Protein AF-A0A816E5W6-F1 (afdb_monomer)

pLDDT: mean 76.12, std 18.2, range [29.27, 97.56]

Foldseek 3Di:
DPPPPPPVVVCVVCPPDDDDDDPDDDDDAQEDDDWDFDDPD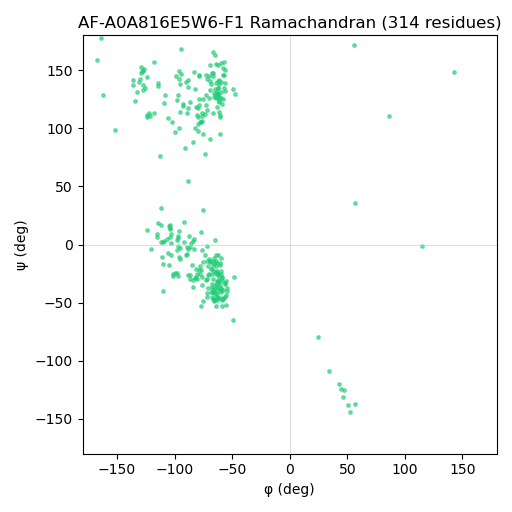PPDTDTDTDRPDDAAADPCALNDLCCVPPVDRNRHYHAEADPCAQNDPCCVPPVVSNRHRHAAADPCEQADQDDDPVSSSRHDHADADPCALADPDPDPVDSNHHHHAAADPCAPVDPCVVVVPPVCRNRHHRDQAADPCALQDPCLQVPVCCVRHPHLAARADNQPPDGDPLCLCQVPDDVVPDPDPSNVVSVVVLQRHAHEDQQAPLDPDPDSSCRHRYRRHDAAADPCAVNDPCLVPLVCLCRHHHNPATSDDRDAPDDPVPDPCNRPSPHD

Organism: NCBI:txid392030

Mean predicted aligned error: 16.31 Å

Structure (mmCIF, N/CA/C/O backbone):
data_AF-A0A816E5W6-F1
#
_entry.id   AF-A0A816E5W6-F1
#
loop_
_atom_site.group_PDB
_atom_site.id
_atom_site.type_symbol
_atom_site.label_atom_id
_atom_site.label_alt_id
_atom_site.label_comp_id
_atom_site.label_asym_id
_atom_site.label_entity_id
_atom_site.label_seq_id
_atom_site.pdbx_PDB_ins_code
_atom_site.Cartn_x
_atom_site.Cartn_y
_atom_site.Cartn_z
_atom_site.occupancy
_atom_site.B_iso_or_equiv
_atom_site.auth_seq_id
_atom_site.auth_comp_id
_atom_site.auth_asym_id
_atom_site.auth_atom_id
_atom_site.pdbx_PDB_model_num
ATOM 1 N N . MET A 1 1 ? 9.819 -8.495 60.194 1.00 34.12 1 MET A N 1
ATOM 2 C CA . MET A 1 1 ? 9.015 -7.400 59.608 1.00 34.12 1 MET A CA 1
ATOM 3 C C . MET A 1 1 ? 9.963 -6.266 59.275 1.00 34.12 1 MET A C 1
ATOM 5 O O . MET A 1 1 ? 10.752 -5.913 60.138 1.00 34.12 1 MET A O 1
ATOM 9 N N . ASN A 1 2 ? 9.959 -5.797 58.026 1.00 29.33 2 ASN A N 1
ATOM 10 C CA . ASN A 1 2 ? 10.886 -4.785 57.511 1.00 29.33 2 ASN A CA 1
ATOM 11 C C . ASN A 1 2 ? 10.738 -3.464 58.304 1.00 29.33 2 ASN A C 1
ATOM 13 O O . ASN A 1 2 ? 9.701 -2.816 58.170 1.00 29.33 2 ASN A O 1
ATOM 17 N N . PRO A 1 3 ? 11.727 -3.069 59.127 1.00 36.88 3 PRO A N 1
ATOM 18 C CA . PRO A 1 3 ? 11.590 -1.946 60.054 1.00 36.88 3 PRO A CA 1
ATOM 19 C C . PRO A 1 3 ? 11.687 -0.567 59.384 1.00 36.88 3 PRO A C 1
ATOM 21 O O . PRO A 1 3 ? 11.477 0.438 60.058 1.00 36.88 3 PRO A O 1
ATOM 24 N N . HIS A 1 4 ? 11.980 -0.496 58.079 1.00 34.91 4 HIS A N 1
ATOM 25 C CA . HIS A 1 4 ? 12.218 0.778 57.392 1.00 34.91 4 HIS A CA 1
ATOM 26 C C . HIS A 1 4 ? 11.139 1.185 56.387 1.00 34.91 4 HIS A C 1
ATOM 28 O O . HIS A 1 4 ? 11.132 2.338 55.960 1.00 34.91 4 HIS A O 1
ATOM 34 N N . GLY A 1 5 ? 10.199 0.297 56.041 1.00 36.62 5 GLY A N 1
ATOM 35 C CA . GLY A 1 5 ? 9.207 0.574 54.998 1.00 36.62 5 GLY A CA 1
ATOM 36 C C . GLY A 1 5 ? 9.855 0.951 53.654 1.00 36.62 5 GLY A C 1
ATOM 37 O O . GLY A 1 5 ? 11.060 1.160 53.536 1.00 36.62 5 GLY A O 1
ATOM 38 N N . ASN A 1 6 ? 9.070 1.055 52.590 1.00 39.59 6 ASN A N 1
ATOM 39 C CA . ASN A 1 6 ? 9.593 1.364 51.252 1.00 39.59 6 ASN A CA 1
ATOM 40 C C . ASN A 1 6 ? 9.979 2.854 51.075 1.00 39.59 6 ASN A C 1
ATOM 42 O O . ASN A 1 6 ? 9.882 3.389 49.979 1.00 39.59 6 ASN A O 1
ATOM 46 N N . TYR A 1 7 ? 10.386 3.552 52.142 1.00 39.41 7 TYR A N 1
ATOM 47 C CA . TYR A 1 7 ? 10.555 5.011 52.153 1.00 39.41 7 TYR A CA 1
ATOM 48 C C . TYR A 1 7 ? 11.918 5.469 51.604 1.00 39.41 7 TYR A C 1
ATOM 50 O O . TYR A 1 7 ? 11.992 6.476 50.905 1.00 39.41 7 TYR A O 1
ATOM 58 N N . GLN A 1 8 ? 12.993 4.721 51.877 1.00 35.78 8 GLN A N 1
ATOM 59 C CA . GLN A 1 8 ? 14.349 5.091 51.445 1.00 35.78 8 GLN A CA 1
ATOM 60 C C . GLN A 1 8 ? 14.544 5.029 49.915 1.00 35.78 8 GLN A C 1
ATOM 62 O O . GLN A 1 8 ? 15.036 6.005 49.354 1.00 35.78 8 GLN A O 1
ATOM 67 N N . PRO A 1 9 ? 14.085 3.975 49.203 1.00 45.88 9 PRO A N 1
ATOM 68 C CA . PRO A 1 9 ? 14.254 3.898 47.750 1.00 45.88 9 PRO A CA 1
ATOM 69 C C . PRO A 1 9 ? 13.534 5.030 47.001 1.00 45.88 9 PRO A C 1
ATOM 71 O O . PRO A 1 9 ? 14.007 5.483 45.968 1.00 45.88 9 PRO A O 1
ATOM 74 N N . PHE A 1 10 ? 12.407 5.518 47.533 1.00 40.84 10 PHE A N 1
ATOM 75 C CA . PHE A 1 10 ? 11.649 6.625 46.940 1.00 40.84 10 PHE A CA 1
ATOM 76 C C . PHE A 1 10 ? 12.296 7.992 47.179 1.00 40.84 10 PHE A C 1
ATOM 78 O O . PHE A 1 10 ? 12.235 8.860 46.310 1.00 40.84 10 PHE A O 1
ATOM 85 N N . HIS A 1 11 ? 12.926 8.187 48.338 1.00 41.31 11 HIS A N 1
ATOM 86 C CA . HIS A 1 11 ? 13.639 9.422 48.654 1.00 41.31 11 HIS A CA 1
ATOM 87 C C . HIS A 1 11 ? 14.865 9.610 47.751 1.00 41.31 11 HIS A C 1
ATOM 89 O O . HIS A 1 11 ? 15.093 10.708 47.250 1.00 41.31 11 HIS A O 1
ATOM 95 N N . ASP A 1 12 ? 15.613 8.538 47.485 1.00 47.47 12 ASP A N 1
ATOM 96 C CA . ASP A 1 12 ? 16.832 8.612 46.672 1.00 47.47 12 ASP A CA 1
ATOM 97 C C . ASP A 1 12 ? 16.532 8.854 45.181 1.00 47.47 12 ASP A C 1
ATOM 99 O O . ASP A 1 12 ? 17.303 9.529 44.503 1.00 47.47 12 ASP A O 1
ATOM 103 N N . VAL A 1 13 ? 15.378 8.388 44.682 1.00 48.81 13 VAL A N 1
ATOM 104 C CA . VAL A 1 13 ? 14.923 8.628 43.296 1.00 48.81 13 VAL A CA 1
ATOM 105 C C . VAL A 1 13 ? 14.469 10.076 43.073 1.00 48.81 13 VAL A C 1
ATOM 107 O O . VAL A 1 13 ? 14.621 10.604 41.974 1.00 48.81 13 VAL A O 1
ATOM 110 N N . LEU A 1 14 ? 13.931 10.736 44.102 1.00 42.84 14 LEU A N 1
ATOM 111 C CA . LEU A 1 14 ? 13.393 12.100 44.007 1.00 42.84 14 LEU A CA 1
ATOM 112 C C . LEU A 1 14 ? 14.382 13.182 44.468 1.00 42.84 14 LEU A C 1
ATOM 114 O O . LEU A 1 14 ? 14.070 14.372 44.391 1.00 42.84 14 LEU A O 1
ATOM 118 N N . ASN A 1 15 ? 15.575 12.793 44.925 1.00 41.06 15 ASN A N 1
ATOM 119 C CA . ASN A 1 15 ? 16.582 13.706 45.454 1.00 41.06 15 ASN A CA 1
ATOM 120 C C . ASN A 1 15 ? 17.173 14.589 44.337 1.00 41.06 15 ASN A C 1
ATOM 122 O O . ASN A 1 15 ? 18.140 14.220 43.672 1.00 41.06 15 ASN A O 1
ATOM 126 N N . GLY A 1 16 ? 16.559 15.756 44.122 1.00 42.50 16 GLY A N 1
ATOM 127 C CA . GLY A 1 16 ? 16.980 16.767 43.145 1.00 42.50 16 GLY A CA 1
ATOM 128 C C . GLY A 1 16 ? 16.001 17.030 41.995 1.00 42.50 16 GLY A C 1
ATOM 129 O O . GLY A 1 16 ? 16.278 17.905 41.177 1.00 42.50 16 GLY A O 1
ATOM 130 N N . TYR A 1 17 ? 14.860 16.333 41.925 1.00 35.91 17 TYR A N 1
ATOM 131 C CA . TYR A 1 17 ? 13.841 16.586 40.899 1.00 35.91 17 TYR A CA 1
ATOM 132 C C . TYR A 1 17 ? 12.777 17.578 41.392 1.00 35.91 17 TYR A C 1
ATOM 134 O O . TYR A 1 17 ? 12.076 17.328 42.370 1.00 35.91 17 TYR A O 1
ATOM 142 N N . ASP A 1 18 ? 12.639 18.702 40.685 1.00 39.62 18 ASP A N 1
ATOM 143 C CA . ASP A 1 18 ? 11.574 19.691 40.881 1.00 39.62 18 ASP A CA 1
ATOM 144 C C . ASP A 1 18 ? 10.297 19.183 40.181 1.00 39.62 18 ASP A C 1
ATOM 146 O O . ASP A 1 18 ? 10.204 19.182 38.950 1.00 39.62 18 ASP A O 1
ATOM 150 N N . ALA A 1 19 ? 9.328 18.673 40.947 1.00 37.91 19 ALA A N 1
ATOM 151 C CA . ALA A 1 19 ? 8.065 18.168 40.410 1.00 37.91 19 ALA A CA 1
ATOM 152 C C . ALA A 1 19 ? 7.155 19.344 40.020 1.00 37.91 19 ALA A C 1
ATOM 154 O O . ALA A 1 19 ? 6.435 19.900 40.848 1.00 37.91 19 ALA A O 1
ATOM 155 N N . ARG A 1 20 ? 7.192 19.737 38.743 1.00 33.53 20 ARG A N 1
ATOM 156 C CA . ARG A 1 20 ? 6.297 20.758 38.180 1.00 33.53 20 ARG A CA 1
ATOM 157 C C . ARG A 1 20 ? 5.069 20.109 37.531 1.00 33.53 20 ARG A C 1
ATOM 159 O O . ARG A 1 20 ? 5.197 19.020 36.971 1.00 33.53 20 ARG A O 1
ATOM 166 N N . PRO A 1 21 ? 3.892 20.761 37.568 1.00 33.81 21 PRO A N 1
ATOM 167 C CA . PRO A 1 21 ? 2.713 20.274 36.856 1.00 33.81 21 PRO A CA 1
ATOM 168 C C . PRO A 1 21 ? 3.005 20.136 35.349 1.00 33.81 21 PRO A C 1
ATOM 170 O O . PRO A 1 21 ? 3.775 20.936 34.806 1.00 33.81 21 PRO A O 1
ATOM 173 N N . PRO A 1 22 ? 2.417 19.137 34.661 1.00 33.31 22 PRO A N 1
ATOM 174 C CA . PRO A 1 22 ? 2.683 18.908 33.248 1.00 33.31 22 PRO A CA 1
ATOM 175 C C . PRO A 1 22 ? 2.264 20.122 32.414 1.00 33.31 22 PRO A C 1
ATOM 177 O O . PRO A 1 22 ? 1.113 20.552 32.425 1.00 33.31 22 PRO A O 1
ATOM 180 N N . TYR A 1 23 ? 3.221 20.660 31.662 1.00 31.19 23 TYR A N 1
ATOM 181 C CA . TYR A 1 23 ? 3.029 21.763 30.725 1.00 31.19 23 TYR A CA 1
ATOM 182 C C . TYR A 1 23 ? 2.620 21.220 29.350 1.00 31.19 23 TYR A C 1
ATOM 184 O O . TYR A 1 23 ? 3.303 21.482 28.374 1.00 31.19 23 TYR A O 1
ATOM 192 N N . MET A 1 24 ? 1.561 20.410 29.257 1.00 29.27 24 MET A N 1
ATOM 193 C CA . MET A 1 24 ? 0.899 20.103 27.980 1.00 29.27 24 MET A CA 1
ATOM 194 C C . MET A 1 24 ? -0.574 19.774 28.225 1.00 29.27 24 MET A C 1
ATOM 196 O O . MET A 1 24 ? -0.936 18.661 28.588 1.00 29.27 24 MET A O 1
ATOM 200 N N . GLN A 1 25 ? -1.422 20.778 28.015 1.00 36.09 25 GLN A N 1
ATOM 201 C CA . GLN A 1 25 ? -2.847 20.599 27.773 1.00 36.09 25 GLN A CA 1
ATOM 202 C C . GLN A 1 25 ? -3.000 20.117 26.332 1.00 36.09 25 GLN A C 1
ATOM 204 O O . GLN A 1 25 ? -2.796 20.914 25.426 1.00 36.09 25 GLN A O 1
ATOM 209 N N . ASN A 1 26 ? -3.309 18.841 26.113 1.00 32.84 26 ASN A N 1
ATOM 210 C CA . ASN A 1 26 ? -4.047 18.382 24.936 1.00 32.84 26 ASN A CA 1
ATOM 211 C C . ASN A 1 26 ? -4.601 16.977 25.213 1.00 32.84 26 ASN A C 1
ATOM 213 O O . ASN A 1 26 ? -3.851 16.075 25.573 1.00 32.84 26 ASN A O 1
ATOM 217 N N . ILE A 1 27 ? -5.908 16.833 24.970 1.00 35.62 27 ILE A N 1
ATOM 218 C CA . ILE A 1 27 ? -6.792 15.669 25.172 1.00 35.62 27 ILE A CA 1
ATOM 219 C C . ILE A 1 27 ? -7.373 15.578 26.598 1.00 35.62 27 ILE A C 1
ATOM 221 O O . ILE A 1 27 ? -6.677 15.372 27.588 1.00 35.62 27 ILE A O 1
ATOM 225 N N . GLY A 1 28 ? -8.686 15.815 26.680 1.00 37.06 28 GLY A N 1
ATOM 226 C CA . GLY A 1 28 ? -9.465 16.065 27.891 1.00 37.06 28 GLY A CA 1
ATOM 227 C C . GLY A 1 28 ? -9.710 14.841 28.766 1.00 37.06 28 GLY A C 1
ATOM 228 O O . GLY A 1 28 ? -10.819 14.330 28.812 1.00 37.06 28 GLY A O 1
ATOM 229 N N . MET A 1 29 ? -8.702 14.433 29.531 1.00 37.53 29 MET A N 1
ATOM 230 C CA . MET A 1 29 ? -8.882 13.493 30.635 1.00 37.53 29 MET A CA 1
ATOM 231 C C . MET A 1 29 ? -8.409 14.118 31.947 1.00 37.53 29 MET A C 1
ATOM 233 O O . MET A 1 29 ? -7.216 14.321 32.166 1.00 37.53 29 MET A O 1
ATOM 237 N N . SER A 1 30 ? -9.361 14.419 32.831 1.00 38.62 30 SER A N 1
ATOM 238 C CA . SER A 1 30 ? -9.097 14.874 34.199 1.00 38.62 30 SER A CA 1
ATOM 239 C C . SER A 1 30 ? -9.051 13.656 35.128 1.00 38.62 30 SER A C 1
ATOM 241 O O . SER A 1 30 ? -10.052 13.306 35.745 1.00 38.62 30 SER A O 1
ATOM 243 N N . LEU A 1 31 ? -7.907 12.969 35.204 1.00 40.00 31 LEU A N 1
ATOM 244 C CA . LEU A 1 31 ? -7.715 11.839 36.124 1.00 40.00 31 LEU A CA 1
ATOM 245 C C . LEU A 1 31 ? -6.998 12.287 37.409 1.00 40.00 31 LEU A C 1
ATOM 247 O O . LEU A 1 31 ? -5.928 12.894 37.358 1.00 40.00 31 LEU A O 1
ATOM 251 N N . GLY A 1 32 ? -7.571 11.947 38.566 1.00 41.47 32 GLY A N 1
ATOM 252 C CA . GLY A 1 32 ? -6.976 12.131 39.895 1.00 41.47 32 GLY A CA 1
ATOM 253 C C . GLY A 1 32 ? -7.752 11.359 40.980 1.00 41.47 32 GLY A C 1
ATOM 254 O O . GLY A 1 32 ? -8.925 11.064 40.764 1.00 41.47 32 GLY A O 1
ATOM 255 N N . PRO A 1 33 ? -7.148 11.055 42.155 1.00 47.16 33 PRO A N 1
ATOM 256 C CA . PRO A 1 33 ? -6.209 11.945 42.826 1.00 47.16 33 PRO A CA 1
ATOM 257 C C . PRO A 1 33 ? -4.868 11.327 43.253 1.00 47.16 33 PRO A C 1
ATOM 259 O O . PRO A 1 33 ? -4.768 10.191 43.708 1.00 47.16 33 PRO A O 1
ATOM 262 N N . TYR A 1 34 ? -3.839 12.163 43.209 1.00 54.59 34 TYR A N 1
ATOM 263 C CA . TYR A 1 34 ? -2.598 11.968 43.945 1.00 54.59 34 TYR A CA 1
ATOM 264 C C . TYR A 1 34 ? -2.876 12.022 45.459 1.00 54.59 34 TYR A C 1
ATOM 266 O O . TYR A 1 34 ? -3.834 12.651 45.916 1.00 54.59 34 TYR A O 1
ATOM 274 N N . PHE A 1 35 ? -2.023 11.388 46.260 1.00 49.34 35 PHE A N 1
ATOM 275 C CA . PHE A 1 35 ? -2.133 11.427 47.718 1.00 49.34 35 PHE A CA 1
ATOM 276 C C . PHE A 1 35 ? -1.181 12.472 48.292 1.00 49.34 35 PHE A C 1
ATOM 278 O O . PHE A 1 35 ? 0.030 12.381 48.085 1.00 49.34 35 PHE A O 1
ATOM 285 N N . LEU A 1 36 ? -1.705 13.426 49.068 1.00 43.75 36 LEU A N 1
ATOM 286 C CA . LEU A 1 36 ? -0.855 14.221 49.951 1.00 43.75 36 LEU A CA 1
ATOM 287 C C . LEU A 1 36 ? -0.604 13.406 51.213 1.00 43.75 36 LEU A C 1
ATOM 289 O O . LEU A 1 36 ? -1.532 13.051 51.946 1.00 43.75 36 LEU A O 1
ATOM 293 N N . VAL A 1 37 ? 0.666 13.106 51.451 1.00 49.12 37 VAL A N 1
ATOM 294 C CA . VAL A 1 37 ? 1.120 12.476 52.686 1.00 49.12 37 VAL A CA 1
ATOM 295 C C . VAL A 1 37 ? 1.603 13.585 53.610 1.00 49.12 37 VAL A C 1
ATOM 297 O O . VAL A 1 37 ? 2.714 14.090 53.472 1.00 49.12 37 VAL A O 1
ATOM 300 N N . GLU A 1 38 ? 0.758 13.975 54.557 1.00 43.81 38 GLU A N 1
ATOM 301 C CA . GLU A 1 38 ? 1.093 14.982 55.557 1.00 43.81 38 GLU A CA 1
ATOM 302 C C . GLU A 1 38 ? 1.652 14.284 56.805 1.00 43.81 38 GLU A C 1
ATOM 304 O O . GLU A 1 38 ? 0.993 13.433 57.418 1.00 43.81 38 GLU A O 1
ATOM 309 N N . ARG A 1 39 ? 2.899 14.589 57.184 1.00 45.25 39 ARG A N 1
ATOM 310 C CA . ARG A 1 39 ? 3.511 13.999 58.384 1.00 45.25 39 ARG A CA 1
ATOM 311 C C . ARG A 1 39 ? 2.968 14.678 59.641 1.00 45.25 39 ARG A C 1
ATOM 313 O O . ARG A 1 39 ? 3.371 15.781 59.981 1.00 45.25 39 ARG A O 1
ATOM 320 N N . LEU A 1 40 ? 2.095 13.939 60.327 1.00 50.72 40 LEU A N 1
ATOM 321 C CA . LEU A 1 40 ? 1.585 14.158 61.681 1.00 50.72 40 LEU A CA 1
ATOM 322 C C . LEU A 1 40 ? 2.704 14.430 62.689 1.00 50.72 40 LEU A C 1
ATOM 324 O O . LEU A 1 40 ? 2.773 15.482 63.304 1.00 50.72 40 LEU A O 1
ATOM 328 N N . ASN A 1 41 ? 3.530 13.393 62.862 1.00 61.91 41 ASN A N 1
ATOM 329 C CA . ASN A 1 41 ? 4.658 13.247 63.788 1.00 61.91 41 ASN A CA 1
ATOM 330 C C . ASN A 1 41 ? 5.519 12.053 63.313 1.00 61.91 41 ASN A C 1
ATOM 332 O O . ASN A 1 41 ? 5.126 11.354 62.379 1.00 61.91 41 ASN A O 1
ATOM 336 N N . GLN A 1 42 ? 6.640 11.756 63.989 1.00 53.78 42 GLN A N 1
ATOM 337 C CA . GLN A 1 42 ? 7.626 10.729 63.584 1.00 53.78 42 GLN A CA 1
ATOM 338 C C . GLN A 1 42 ? 7.037 9.351 63.205 1.00 53.78 42 GLN A C 1
ATOM 340 O O . GLN A 1 42 ? 7.600 8.693 62.338 1.00 53.78 42 GLN A O 1
ATOM 345 N N . ASN A 1 43 ? 5.878 8.963 63.757 1.00 50.38 43 ASN A N 1
ATOM 346 C CA . ASN A 1 43 ? 5.225 7.674 63.480 1.00 50.38 43 ASN A CA 1
ATOM 347 C C . ASN A 1 43 ? 3.772 7.780 62.972 1.00 50.38 43 ASN A C 1
ATOM 349 O O . ASN A 1 43 ? 3.049 6.785 62.980 1.00 50.38 43 ASN A O 1
ATOM 353 N N . ARG A 1 44 ? 3.291 8.966 62.575 1.00 41.97 44 ARG A N 1
ATOM 354 C CA . ARG A 1 44 ? 1.915 9.133 62.068 1.00 41.97 44 ARG A CA 1
ATOM 355 C C . ARG A 1 44 ? 1.921 9.992 60.813 1.00 41.97 44 ARG A C 1
ATOM 357 O O . ARG A 1 44 ? 2.368 11.134 60.856 1.00 41.97 44 ARG A O 1
ATOM 364 N N . ALA A 1 45 ? 1.383 9.456 59.725 1.00 46.53 45 ALA A N 1
ATOM 365 C CA . ALA A 1 45 ? 1.102 10.200 58.506 1.00 46.53 45 ALA A CA 1
ATOM 366 C C . ALA A 1 45 ? -0.411 10.244 58.286 1.00 46.53 45 ALA A C 1
ATOM 368 O O . ALA A 1 45 ? -1.098 9.238 58.471 1.00 46.53 45 ALA A O 1
ATOM 369 N N . LYS A 1 46 ? -0.925 11.413 57.907 1.00 50.59 46 LYS A N 1
ATOM 370 C CA . LYS A 1 46 ? -2.281 11.565 57.397 1.00 50.59 46 LYS A CA 1
ATOM 371 C C . LYS A 1 46 ? -2.194 11.520 55.880 1.00 50.59 46 LYS A C 1
ATOM 373 O O . LYS A 1 46 ? -1.593 12.393 55.262 1.00 50.59 46 LYS A O 1
ATOM 378 N N . ILE A 1 47 ? -2.777 10.483 55.299 1.00 48.12 47 ILE A N 1
ATOM 379 C CA . ILE A 1 47 ? -2.934 10.377 53.853 1.00 48.12 47 ILE A CA 1
ATOM 380 C C . ILE A 1 47 ? -4.263 11.045 53.522 1.00 48.12 47 ILE A C 1
ATOM 382 O O . ILE A 1 47 ? -5.313 10.570 53.954 1.00 48.12 47 ILE A O 1
ATOM 386 N N . SER A 1 48 ? -4.206 12.167 52.812 1.00 40.91 48 SER A N 1
ATOM 387 C CA . SER A 1 48 ? -5.402 12.858 52.331 1.00 40.91 48 SER A CA 1
ATOM 388 C C . SER A 1 48 ? -5.498 12.676 50.815 1.00 40.91 48 SER A C 1
ATOM 390 O O . SER A 1 48 ? -4.509 12.930 50.120 1.00 40.91 48 SER A O 1
ATOM 392 N N . PRO A 1 49 ? -6.646 12.223 50.280 1.00 46.00 49 PRO A N 1
ATOM 393 C CA . PRO A 1 49 ? -6.859 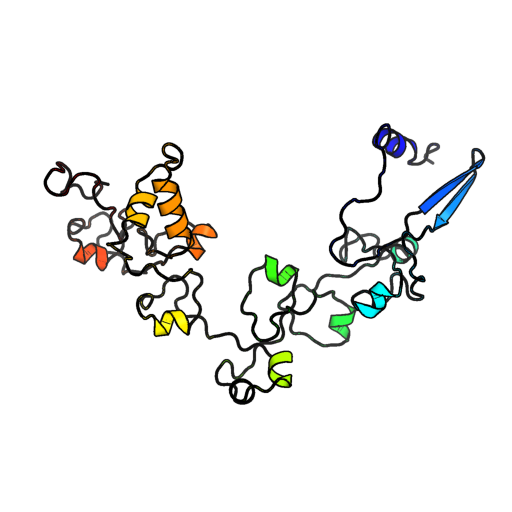12.204 48.838 1.00 46.00 49 PRO A CA 1
ATOM 394 C C . PRO A 1 49 ? -6.893 13.648 48.324 1.00 46.00 49 PRO A C 1
ATOM 396 O O . PRO A 1 49 ? -7.589 14.484 48.902 1.00 46.00 49 PRO A O 1
ATOM 399 N N . VAL A 1 50 ? -6.138 13.959 47.267 1.00 44.22 50 VAL A N 1
ATOM 400 C CA . VAL A 1 50 ? -6.103 15.310 46.683 1.00 44.22 50 VAL A CA 1
ATOM 401 C C . VAL A 1 50 ? -6.449 15.285 45.214 1.00 44.22 50 VAL A C 1
ATOM 403 O O . VAL A 1 50 ? -5.674 14.842 44.368 1.00 44.22 50 VAL A O 1
ATOM 406 N N . ILE A 1 51 ? -7.627 15.814 44.913 1.00 48.06 51 ILE A N 1
ATOM 407 C CA . ILE A 1 51 ? -8.126 15.975 43.554 1.00 48.06 51 ILE A CA 1
ATOM 408 C C . ILE A 1 51 ? -7.323 17.093 42.889 1.00 48.06 51 ILE A C 1
ATOM 410 O O . ILE A 1 51 ? -7.375 18.247 43.310 1.00 48.06 51 ILE A O 1
ATOM 414 N N . MET A 1 52 ? -6.565 16.756 41.846 1.00 46.06 52 MET A N 1
ATOM 415 C CA . MET A 1 52 ? -6.041 17.754 40.918 1.00 46.06 52 MET A CA 1
ATOM 416 C C . MET A 1 52 ? -7.139 18.039 39.888 1.00 46.06 52 MET A C 1
ATOM 418 O O . MET A 1 52 ? -7.225 17.364 38.870 1.00 46.06 52 MET A O 1
ATOM 422 N N . GLY A 1 53 ? -8.021 18.994 40.196 1.00 49.12 53 GLY A N 1
ATOM 423 C CA . GLY A 1 53 ? -9.095 19.446 39.302 1.00 49.12 53 GLY A CA 1
ATOM 424 C C . GLY A 1 53 ? -10.402 19.770 40.032 1.00 49.12 53 GLY A C 1
ATOM 425 O O . GLY A 1 53 ? -10.715 19.169 41.051 1.00 49.12 53 GLY A O 1
ATOM 426 N N . GLY A 1 54 ? -11.171 20.733 39.517 1.00 54.69 54 GLY A N 1
ATOM 427 C CA . GLY A 1 54 ? -12.409 21.238 40.136 1.00 54.69 54 GLY A CA 1
ATOM 428 C C . GLY A 1 54 ? -13.659 20.355 39.988 1.00 54.69 54 GLY A C 1
ATOM 429 O O . GLY A 1 54 ? -14.750 20.837 40.277 1.00 54.69 54 GLY A O 1
ATOM 430 N N . ALA A 1 55 ? -13.531 19.109 39.520 1.00 65.62 55 ALA A N 1
ATOM 431 C CA . ALA A 1 55 ? -14.657 18.206 39.263 1.00 65.62 55 ALA A CA 1
ATOM 432 C C . ALA A 1 55 ? -15.015 17.350 40.493 1.00 65.62 55 ALA A C 1
ATOM 434 O O . ALA A 1 55 ? -14.139 16.841 41.200 1.00 65.62 55 ALA A O 1
ATOM 435 N N . VAL A 1 56 ? -16.315 17.160 40.734 1.00 74.50 56 VAL A N 1
ATOM 436 C CA . VAL A 1 56 ? -16.843 16.381 41.869 1.00 74.50 56 VAL A CA 1
ATOM 437 C C . VAL A 1 56 ? -16.503 14.893 41.686 1.00 74.50 56 VAL A C 1
ATOM 439 O O . VAL A 1 56 ? -16.616 14.399 40.571 1.00 74.50 56 VAL A O 1
ATOM 442 N N . PRO A 1 57 ? -16.090 14.141 42.724 1.00 70.62 57 PRO A N 1
ATOM 443 C CA . PRO A 1 57 ? -15.856 12.701 42.592 1.00 70.62 57 PRO A CA 1
ATOM 444 C C . PRO A 1 57 ? -17.085 11.943 42.093 1.00 70.62 57 PRO A C 1
ATOM 446 O O . PRO A 1 57 ? -18.187 12.140 42.605 1.00 70.62 57 PRO A O 1
ATOM 449 N N . CYS A 1 58 ? -16.884 11.040 41.134 1.00 75.88 58 CYS A N 1
ATOM 450 C CA . CYS A 1 58 ? -17.914 10.100 40.715 1.00 75.88 58 CYS A CA 1
ATOM 451 C C . CYS A 1 58 ? -18.256 9.149 41.873 1.00 75.88 58 CYS A C 1
ATOM 453 O O . CYS A 1 58 ? -17.366 8.498 42.427 1.00 75.88 58 CYS A O 1
ATOM 455 N N . GLU A 1 59 ? -19.543 9.010 42.205 1.00 77.19 59 GLU A N 1
ATOM 456 C CA . GLU A 1 59 ? -20.007 8.130 43.291 1.00 77.19 59 GLU A CA 1
ATOM 457 C C . GLU A 1 59 ? -19.688 6.646 43.045 1.00 77.19 59 GLU A C 1
ATOM 459 O O . GLU A 1 59 ? -19.507 5.876 43.988 1.00 77.19 59 GLU A O 1
ATOM 464 N N . PHE A 1 60 ? -19.552 6.256 41.775 1.00 76.06 60 PHE A N 1
ATOM 465 C CA . PHE A 1 60 ? -19.218 4.893 41.364 1.00 76.06 60 PHE A CA 1
ATOM 466 C C . PHE A 1 60 ? -17.708 4.652 41.235 1.00 76.06 60 PHE A C 1
ATOM 468 O O . PHE A 1 60 ? -17.289 3.504 41.083 1.00 76.06 60 PHE A O 1
ATOM 475 N N . ALA A 1 61 ? -16.885 5.706 41.310 1.00 73.69 61 ALA A N 1
ATOM 476 C CA . ALA A 1 61 ? -15.424 5.656 41.308 1.00 73.69 61 ALA A CA 1
ATOM 477 C C . ALA A 1 61 ? -14.846 4.669 40.268 1.00 73.69 61 ALA A C 1
ATOM 479 O O . ALA A 1 61 ? -15.098 4.808 39.068 1.00 73.69 61 ALA A O 1
ATOM 480 N N . ALA A 1 62 ? -14.084 3.667 40.724 1.00 70.56 62 ALA A N 1
ATOM 481 C CA . ALA A 1 62 ? -13.426 2.671 39.881 1.00 70.56 62 ALA A CA 1
ATOM 482 C C . ALA A 1 62 ? -14.400 1.723 39.149 1.00 70.56 62 ALA A C 1
ATOM 484 O O . ALA A 1 62 ? -14.016 1.036 38.203 1.00 70.56 62 ALA A O 1
ATOM 485 N N . HIS A 1 63 ? -15.666 1.705 39.572 1.00 70.75 63 HIS A N 1
ATOM 486 C CA . HIS A 1 63 ? -16.746 0.915 38.987 1.00 70.75 63 HIS A CA 1
ATOM 487 C C . HIS A 1 63 ? -17.689 1.751 38.114 1.00 70.75 63 HIS A C 1
ATOM 489 O O . HIS A 1 63 ? -18.733 1.247 37.692 1.00 70.75 63 HIS A O 1
ATOM 495 N N . CYS A 1 64 ? -17.354 3.017 37.831 1.00 72.81 64 CYS A N 1
ATOM 496 C CA . CYS A 1 64 ? -18.184 3.835 36.959 1.00 72.81 64 CYS A CA 1
ATOM 497 C C . CYS A 1 64 ? -18.254 3.233 35.548 1.00 72.81 64 CYS A C 1
ATOM 499 O O . CYS A 1 64 ? -17.236 2.979 34.893 1.00 72.81 64 CYS A O 1
ATOM 501 N N . ARG A 1 65 ? -19.484 3.024 35.071 1.00 71.94 65 ARG A N 1
ATOM 502 C CA . ARG A 1 65 ? -19.764 2.533 33.716 1.00 71.94 65 ARG A CA 1
ATOM 503 C C . ARG A 1 65 ? -19.631 3.639 32.668 1.00 71.94 65 ARG A C 1
ATOM 505 O O . ARG A 1 65 ? -19.262 3.349 31.538 1.00 71.94 65 ARG A O 1
ATOM 512 N N . GLU A 1 66 ? -19.816 4.888 33.076 1.00 72.12 66 GLU A N 1
ATOM 513 C CA . GLU A 1 66 ? -19.830 6.082 32.222 1.00 72.12 66 GLU A CA 1
ATOM 514 C C . GLU A 1 66 ? -18.474 6.809 32.162 1.00 72.12 66 GLU A C 1
ATOM 516 O O . GLU A 1 66 ? -18.389 7.905 31.629 1.00 72.12 66 GLU A O 1
ATOM 521 N N . ILE A 1 67 ? -17.375 6.216 32.654 1.00 70.94 67 ILE A N 1
ATOM 522 C CA . ILE A 1 67 ? -16.048 6.879 32.653 1.00 70.94 67 ILE A CA 1
ATOM 523 C C . ILE A 1 67 ? -15.537 7.249 31.246 1.00 70.94 67 ILE A C 1
ATOM 525 O O . ILE A 1 67 ? -14.667 8.100 31.109 1.00 70.94 67 ILE A O 1
ATOM 529 N N . SER A 1 68 ? -16.039 6.570 30.213 1.00 62.12 68 SER A N 1
ATOM 530 C CA . SER A 1 68 ? -15.701 6.791 28.803 1.00 62.12 68 SER A CA 1
ATOM 531 C C . SER A 1 68 ? -16.693 7.717 28.096 1.00 62.12 68 SER A C 1
ATOM 533 O O . SER A 1 68 ? -16.525 7.997 26.915 1.00 62.12 68 SER A O 1
ATOM 535 N N . ASP A 1 69 ? -17.746 8.155 28.787 1.00 71.94 69 ASP A N 1
ATOM 536 C CA . ASP A 1 69 ? -18.638 9.187 28.282 1.00 71.94 69 ASP A CA 1
ATOM 537 C C . ASP A 1 69 ? -17.975 10.558 28.474 1.00 71.94 69 ASP A C 1
ATOM 539 O O . ASP A 1 69 ? -17.532 10.912 29.572 1.00 71.94 69 ASP A O 1
ATOM 543 N N . SER A 1 70 ? -17.848 11.321 27.388 1.00 65.75 70 SER A N 1
ATOM 544 C CA . SER A 1 70 ? -17.129 12.599 27.408 1.00 65.75 70 SER A CA 1
ATOM 545 C C . SER A 1 70 ? -17.828 13.651 28.270 1.00 65.75 70 SER A C 1
ATOM 547 O O . SER A 1 70 ? -17.151 14.528 28.804 1.00 65.75 70 SER A O 1
ATOM 549 N N . GLU A 1 71 ? -19.155 13.605 28.393 1.00 74.94 71 GLU A N 1
ATOM 550 C CA . GLU A 1 71 ? -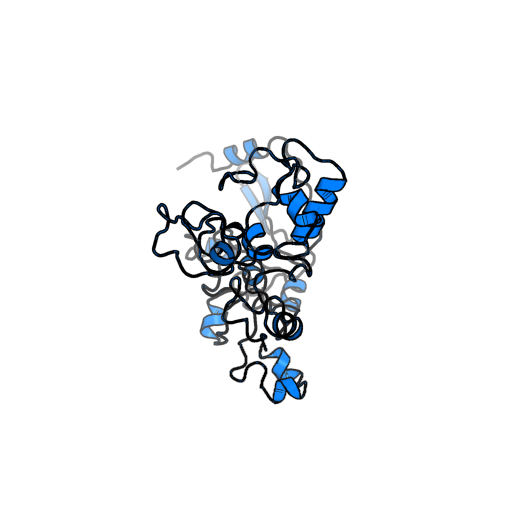19.905 14.556 29.211 1.00 74.94 71 GLU A CA 1
ATOM 551 C C . GLU A 1 71 ? -19.713 14.210 30.694 1.00 74.94 71 GLU A C 1
ATOM 553 O O . GLU A 1 71 ? -19.270 15.055 31.476 1.00 74.94 71 GLU A O 1
ATOM 558 N N . HIS A 1 72 ? -19.894 12.938 31.054 1.00 80.44 72 HIS A N 1
ATOM 559 C CA . HIS A 1 72 ? -19.690 12.418 32.404 1.00 80.44 72 HIS A CA 1
ATOM 560 C C . HIS A 1 72 ? -18.257 12.636 32.906 1.00 80.44 72 HIS A C 1
ATOM 562 O O . HIS A 1 72 ? -18.048 13.221 33.968 1.00 80.44 72 HIS A O 1
ATOM 568 N N . SER A 1 73 ? -17.256 12.205 32.137 1.00 71.00 73 SER A N 1
ATOM 569 C CA . SER A 1 73 ? -15.837 12.292 32.519 1.00 71.00 73 SER A CA 1
ATOM 570 C C . SER A 1 73 ? -15.310 13.729 32.613 1.00 71.00 73 SER A C 1
ATOM 572 O O . SER A 1 73 ? -14.281 13.973 33.246 1.00 71.00 73 SER A O 1
ATOM 574 N N . SER A 1 74 ? -16.022 14.694 32.019 1.00 73.44 74 SER A N 1
ATOM 575 C CA . SER A 1 74 ? -15.745 16.123 32.189 1.00 73.44 74 SER A CA 1
ATOM 576 C C . SER A 1 74 ? -16.384 16.711 33.454 1.00 73.44 74 SER A C 1
ATOM 578 O O . SER A 1 74 ? -15.832 17.641 34.046 1.00 73.44 74 SER A O 1
ATOM 580 N N . ALA A 1 75 ? -17.524 16.162 33.886 1.00 79.44 75 ALA A N 1
ATOM 581 C CA . ALA A 1 75 ? -18.274 16.617 35.054 1.00 79.44 75 ALA A CA 1
ATOM 582 C C . ALA A 1 75 ? -17.789 15.978 36.366 1.00 79.44 75 ALA A C 1
ATOM 584 O O . ALA A 1 75 ? -17.866 16.612 37.425 1.00 79.44 75 ALA A O 1
ATOM 585 N N . TYR A 1 76 ? -17.266 14.749 36.296 1.00 77.44 76 TYR A N 1
ATOM 586 C CA . TYR A 1 76 ? -16.881 13.957 37.459 1.00 77.44 76 TYR A CA 1
ATOM 587 C C . TYR A 1 76 ? -15.422 13.500 37.421 1.00 77.44 76 TYR A C 1
ATOM 589 O O . TYR A 1 76 ? -14.877 13.156 36.376 1.00 77.44 76 TYR A O 1
ATOM 597 N N . SER A 1 77 ? -14.780 13.464 38.591 1.00 73.56 77 SER A N 1
ATOM 598 C CA . SER A 1 77 ? -13.435 12.902 38.744 1.00 73.56 77 SER A CA 1
ATOM 599 C C . SER A 1 77 ? -13.482 11.400 39.039 1.00 73.56 77 SER A C 1
ATOM 601 O O . SER A 1 77 ? -14.333 10.918 39.793 1.00 73.56 77 SER A O 1
ATOM 603 N N . HIS A 1 78 ? -12.540 10.657 38.455 1.00 72.12 78 HIS A N 1
ATOM 604 C CA . HIS A 1 78 ? -12.430 9.204 38.587 1.00 72.12 78 HIS A CA 1
ATOM 605 C C . HIS A 1 78 ? -11.034 8.768 39.040 1.00 72.12 78 HIS A C 1
ATOM 607 O O . HIS A 1 78 ? -10.051 9.420 38.673 1.00 72.12 78 HIS A O 1
ATOM 613 N N . PRO A 1 79 ? -10.926 7.627 39.754 1.00 71.44 79 PRO A N 1
ATOM 614 C CA . PRO A 1 79 ? -9.644 6.972 39.977 1.00 71.44 79 PRO A CA 1
ATOM 615 C C . PRO A 1 79 ? -8.944 6.656 38.651 1.00 71.44 79 PRO A C 1
ATOM 617 O O . PRO A 1 79 ? -9.590 6.408 37.631 1.00 71.44 79 PRO A O 1
ATOM 620 N N . SER A 1 80 ? -7.615 6.651 38.671 1.00 65.62 80 SER A N 1
ATOM 621 C CA . SER A 1 80 ? -6.804 6.420 37.478 1.00 65.62 80 SER A CA 1
ATOM 622 C C . SER A 1 80 ? -7.040 5.031 36.874 1.00 65.62 80 SER A C 1
ATOM 624 O O . SER A 1 80 ? -7.375 4.071 37.570 1.00 65.62 80 SER A O 1
ATOM 626 N N . LEU A 1 81 ? -6.804 4.895 35.569 1.00 66.88 81 LEU A N 1
ATOM 627 C CA . LEU A 1 81 ? -6.720 3.580 34.935 1.00 66.88 81 LEU A CA 1
ATOM 628 C C . LEU A 1 81 ? -5.551 2.785 35.537 1.00 66.88 81 LEU A C 1
ATOM 630 O O . LEU A 1 81 ? -4.486 3.346 35.809 1.00 66.88 81 LEU A O 1
ATOM 634 N N . CYS A 1 82 ? -5.746 1.482 35.746 1.00 65.69 82 CYS A N 1
ATOM 635 C CA . CYS A 1 82 ? -4.660 0.602 36.159 1.00 65.69 82 CYS A CA 1
ATOM 636 C C . CYS A 1 82 ? -3.575 0.575 35.066 1.00 65.69 82 CYS A C 1
ATOM 638 O O . CYS A 1 82 ? -3.917 0.299 33.913 1.00 65.69 82 CYS A O 1
ATOM 640 N N . PRO A 1 83 ? -2.286 0.788 35.397 1.00 58.91 83 PRO A N 1
ATOM 641 C CA . PRO A 1 83 ? -1.192 0.685 34.426 1.00 58.91 83 PRO A CA 1
ATOM 642 C C . PRO A 1 83 ? -1.131 -0.681 33.729 1.00 58.91 83 PRO A C 1
ATOM 644 O O . PRO A 1 83 ? -0.799 -0.756 32.550 1.00 58.91 83 PRO A O 1
ATOM 647 N N . ASP A 1 84 ? -1.513 -1.740 34.446 1.00 56.09 84 ASP A N 1
ATOM 648 C CA . ASP A 1 84 ? -1.530 -3.123 33.953 1.00 56.09 84 ASP A CA 1
ATOM 649 C C . ASP A 1 84 ? -2.891 -3.517 33.334 1.00 56.09 84 ASP A C 1
ATOM 651 O O . ASP A 1 84 ? -3.103 -4.662 32.924 1.00 56.09 84 ASP A O 1
ATOM 655 N N . GLY A 1 85 ? -3.843 -2.577 33.280 1.00 66.94 85 GLY A N 1
ATOM 656 C CA . GLY A 1 85 ? -5.158 -2.741 32.662 1.00 66.94 85 GLY A CA 1
ATOM 657 C C . GLY A 1 85 ? -5.907 -3.997 33.117 1.00 66.94 85 GLY A C 1
ATOM 658 O O . GLY A 1 85 ? -5.921 -4.357 34.292 1.00 66.94 85 GLY A O 1
ATOM 659 N N . GLY A 1 86 ? -6.549 -4.685 32.171 1.00 62.69 86 GLY A N 1
ATOM 660 C CA . GLY A 1 86 ? -7.293 -5.923 32.430 1.00 62.69 86 GLY A CA 1
ATOM 661 C C . GLY A 1 86 ? -6.440 -7.164 32.727 1.00 62.69 86 GLY A C 1
ATOM 662 O O . GLY A 1 86 ? -7.014 -8.231 32.938 1.00 62.69 86 GLY A O 1
ATOM 663 N N . GLU A 1 87 ? -5.109 -7.054 32.714 1.00 65.00 87 GLU A N 1
ATOM 664 C CA . GLU A 1 87 ? -4.175 -8.140 33.053 1.00 65.00 87 GLU A CA 1
ATOM 665 C C . GLU A 1 87 ? -3.515 -7.938 3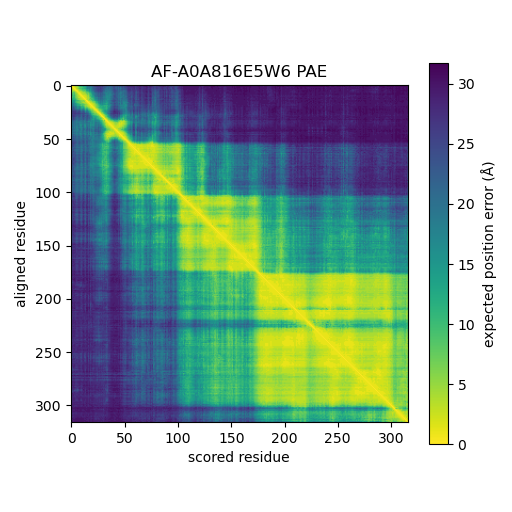4.424 1.00 65.00 87 GLU A C 1
ATOM 667 O O . GLU A 1 87 ? -2.667 -8.732 34.832 1.00 65.00 87 GLU A O 1
ATOM 672 N N . CYS A 1 88 ? -3.922 -6.903 35.167 1.00 66.69 88 CYS A N 1
ATOM 673 C CA . CYS A 1 88 ? -3.370 -6.626 36.482 1.00 66.69 88 CYS A CA 1
ATOM 674 C C . CYS A 1 88 ? -3.558 -7.811 37.437 1.00 66.69 88 CYS A C 1
ATOM 676 O O . CYS A 1 88 ? -4.683 -8.239 37.716 1.00 66.69 88 CYS A O 1
ATOM 678 N N . ALA A 1 89 ? -2.460 -8.286 38.025 1.00 70.62 89 ALA A N 1
ATOM 679 C CA . ALA A 1 89 ? -2.491 -9.311 39.068 1.00 70.62 89 ALA A CA 1
ATOM 680 C C . ALA A 1 89 ? -3.229 -8.842 40.341 1.00 70.62 89 ALA A C 1
ATOM 682 O O . ALA A 1 89 ? -3.730 -9.667 41.102 1.00 70.62 89 ALA A O 1
ATOM 683 N N . GLY A 1 90 ? -3.325 -7.523 40.550 1.00 67.56 90 GLY A N 1
ATOM 684 C CA . GLY A 1 90 ? -4.077 -6.881 41.632 1.00 67.56 90 GLY A CA 1
ATOM 685 C C . GLY A 1 90 ? -5.570 -6.693 41.348 1.00 67.56 90 GLY A C 1
ATOM 686 O O . GLY A 1 90 ? -6.274 -6.150 42.191 1.00 67.56 90 GLY A O 1
ATOM 687 N N . SER A 1 91 ? -6.086 -7.156 40.204 1.00 64.38 91 SER A N 1
ATOM 688 C CA . SER A 1 91 ? -7.504 -7.002 39.818 1.00 64.38 91 SER A CA 1
ATOM 689 C C . SER A 1 91 ? -8.515 -7.687 40.752 1.00 64.38 91 SER A C 1
ATOM 691 O O . SER A 1 91 ? -9.713 -7.454 40.621 1.00 64.38 91 SER A O 1
ATOM 693 N N . ASN A 1 92 ? -8.044 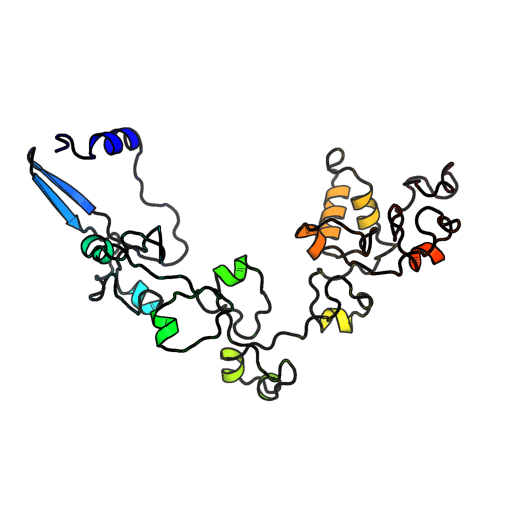-8.500 41.703 1.00 62.75 92 ASN A N 1
ATOM 694 C CA . ASN A 1 92 ? -8.855 -9.125 42.751 1.00 62.75 92 ASN A CA 1
ATOM 695 C C . ASN A 1 92 ? -8.586 -8.546 44.155 1.00 62.75 92 ASN A C 1
ATOM 697 O O . ASN A 1 92 ? -9.126 -9.061 45.131 1.00 62.75 92 ASN A O 1
ATOM 701 N N . ASP A 1 93 ? -7.718 -7.538 44.289 1.00 72.75 93 ASP A N 1
ATOM 702 C CA . ASP A 1 93 ? -7.467 -6.866 45.566 1.00 72.75 93 ASP A CA 1
ATOM 703 C C . ASP A 1 93 ? -8.450 -5.703 45.756 1.00 72.75 93 ASP A C 1
ATOM 705 O O . ASP A 1 93 ? -8.438 -4.732 44.998 1.00 72.75 93 ASP A O 1
ATOM 709 N N . ASP A 1 94 ? -9.286 -5.789 46.792 1.00 60.44 94 ASP A N 1
ATOM 710 C CA . ASP A 1 94 ? -10.315 -4.796 47.129 1.00 60.44 94 ASP A CA 1
ATOM 711 C C . ASP A 1 94 ? -9.743 -3.399 47.383 1.00 60.44 94 ASP A C 1
ATOM 713 O O . ASP A 1 94 ? -10.440 -2.396 47.210 1.00 60.44 94 ASP A O 1
ATOM 717 N N . VAL A 1 95 ? -8.495 -3.307 47.848 1.00 65.12 95 VAL A N 1
ATOM 718 C CA . VAL A 1 95 ? -7.841 -2.017 48.077 1.00 65.12 95 VAL A CA 1
ATOM 719 C C . VAL A 1 95 ? -7.389 -1.440 46.741 1.00 65.12 95 VAL A C 1
ATOM 721 O O . VAL A 1 95 ? -7.780 -0.326 46.401 1.00 65.12 95 VAL A O 1
ATOM 724 N N . HIS A 1 96 ? -6.645 -2.203 45.944 1.00 68.69 96 HIS A N 1
ATOM 725 C CA . HIS A 1 96 ? -6.219 -1.823 44.596 1.00 68.69 96 HIS A CA 1
ATOM 726 C C . HIS A 1 96 ? -7.391 -1.451 43.674 1.00 68.69 96 HIS A C 1
ATOM 728 O O . HIS A 1 96 ? -7.355 -0.413 43.011 1.00 68.69 96 HIS A O 1
ATOM 734 N N . CYS A 1 97 ? -8.481 -2.219 43.703 1.00 65.12 97 CYS A N 1
ATOM 735 C CA . CYS A 1 97 ? -9.673 -1.976 42.887 1.00 65.12 97 CYS A CA 1
ATOM 736 C C . CYS A 1 97 ? -10.473 -0.733 43.300 1.00 65.12 97 CYS A C 1
ATOM 738 O O . CYS A 1 97 ? -11.309 -0.280 42.527 1.00 65.12 97 CYS A O 1
ATOM 740 N N . LYS A 1 98 ? -10.213 -0.134 44.471 1.00 64.56 98 LYS A N 1
ATOM 741 C CA . LYS A 1 98 ? -10.782 1.177 44.845 1.00 64.56 98 LYS A CA 1
ATOM 742 C C . LYS A 1 98 ? -10.026 2.348 44.228 1.00 64.56 98 LYS A C 1
ATOM 744 O O . LYS A 1 98 ? -10.597 3.425 44.074 1.00 64.56 98 LYS A O 1
ATOM 749 N N . PHE A 1 99 ? -8.751 2.149 43.907 1.00 67.50 99 PHE A N 1
ATOM 750 C CA . PHE A 1 99 ? -7.862 3.203 43.418 1.00 67.50 99 PHE A CA 1
ATOM 751 C C . PHE A 1 99 ? -7.597 3.121 41.920 1.00 67.50 99 PHE A C 1
ATOM 753 O O . PHE A 1 99 ? -7.179 4.118 41.334 1.00 67.50 99 PHE A O 1
ATOM 760 N N . PHE A 1 100 ? -7.860 1.965 41.309 1.00 67.75 100 PHE A N 1
ATOM 761 C CA . PHE A 1 100 ? -7.592 1.740 39.901 1.00 67.75 100 PHE A CA 1
ATOM 762 C C . PHE A 1 100 ? -8.768 1.103 39.174 1.00 67.75 100 PHE A C 1
ATOM 764 O O . PHE A 1 100 ? -9.315 0.077 39.583 1.00 67.75 100 PHE A O 1
ATOM 771 N N . VAL A 1 101 ? -9.103 1.700 38.036 1.00 70.56 101 VAL A N 1
ATOM 772 C CA . VAL A 1 101 ? -10.067 1.156 37.082 1.00 70.56 101 VAL A CA 1
ATOM 773 C C . VAL A 1 101 ? -9.371 0.069 36.256 1.00 70.56 101 VAL A C 1
ATOM 775 O O . VAL A 1 101 ? -8.385 0.337 35.569 1.00 70.56 101 VAL A O 1
ATOM 778 N N . HIS A 1 102 ? -9.888 -1.160 36.310 1.00 68.62 102 HIS A N 1
ATOM 779 C CA . HIS A 1 102 ? -9.407 -2.295 35.517 1.00 68.62 102 HIS A CA 1
ATOM 780 C C . HIS A 1 102 ? -10.393 -2.575 34.404 1.00 68.62 102 HIS A C 1
ATOM 782 O O . HIS A 1 102 ? -11.485 -3.087 34.646 1.00 68.62 102 HIS A O 1
ATOM 788 N N . ARG A 1 103 ? -10.010 -2.266 33.173 1.00 67.75 103 ARG A N 1
ATOM 789 C CA . ARG A 1 103 ? -10.817 -2.610 32.011 1.00 67.75 103 ARG A CA 1
ATOM 790 C C . ARG A 1 103 ? -9.973 -3.391 31.024 1.00 67.75 103 ARG A C 1
ATOM 792 O O . ARG A 1 103 ? -8.804 -3.087 30.782 1.00 67.75 103 ARG A O 1
ATOM 799 N N . LYS A 1 104 ? -10.548 -4.473 30.506 1.00 70.12 104 LYS A N 1
ATOM 800 C CA . LYS A 1 104 ? -9.878 -5.333 29.537 1.00 70.12 104 LYS A CA 1
ATOM 801 C C . LYS A 1 104 ? -10.124 -4.757 28.154 1.00 70.12 104 LYS A C 1
ATOM 803 O O . LYS A 1 104 ? -11.271 -4.613 27.759 1.00 70.12 104 LYS A O 1
ATOM 808 N N . MET A 1 105 ? -9.076 -4.445 27.402 1.00 71.81 105 MET A N 1
ATOM 809 C CA . MET A 1 105 ? -9.263 -4.016 26.015 1.00 71.81 105 MET A CA 1
ATOM 810 C C . MET A 1 105 ? -9.929 -5.132 25.209 1.00 71.81 105 MET A C 1
ATOM 812 O O . MET A 1 105 ? -9.603 -6.315 25.370 1.00 71.81 105 MET A O 1
ATOM 816 N N . CYS A 1 106 ? -10.879 -4.767 24.350 1.00 80.94 106 CYS A N 1
ATOM 817 C CA . CYS A 1 106 ? -11.511 -5.733 23.468 1.00 80.94 106 CYS A CA 1
ATOM 818 C C . CYS A 1 106 ? -10.454 -6.398 22.566 1.00 80.94 106 CYS A C 1
ATOM 820 O O . CYS A 1 106 ? -9.706 -5.684 21.898 1.00 80.94 106 CYS A O 1
ATOM 822 N N . PRO A 1 107 ? -10.421 -7.741 22.445 1.00 79.50 107 PRO A N 1
ATOM 823 C CA . PRO A 1 107 ? -9.472 -8.425 21.562 1.00 79.50 107 PRO A CA 1
ATOM 824 C C . PRO A 1 107 ? -9.596 -8.019 20.089 1.00 79.50 107 PRO A C 1
ATOM 826 O O . PRO A 1 107 ? -8.635 -8.128 19.336 1.00 79.50 107 PRO A O 1
ATOM 829 N N . LYS A 1 108 ? -10.787 -7.561 19.676 1.00 79.81 108 LYS A N 1
ATOM 830 C CA . LYS A 1 108 ? -11.051 -7.053 18.323 1.00 79.81 108 LYS A CA 1
ATOM 831 C C . LYS A 1 108 ? -10.778 -5.551 18.168 1.00 79.81 108 LYS A C 1
ATOM 833 O O . LYS A 1 108 ? -10.914 -5.040 17.063 1.00 79.81 108 LYS A O 1
ATOM 838 N N . GLY A 1 109 ? -10.419 -4.848 19.247 1.00 83.88 109 GLY A N 1
ATOM 839 C CA . GLY A 1 109 ? -10.099 -3.417 19.244 1.00 83.88 109 GLY A CA 1
ATOM 840 C C . GLY A 1 109 ? -11.120 -2.577 18.473 1.00 83.88 109 GLY A C 1
ATOM 841 O O . GLY A 1 109 ? -12.332 -2.743 18.641 1.00 83.88 109 GLY A O 1
ATOM 842 N N . GLY A 1 110 ? -10.617 -1.716 17.587 1.00 83.56 110 GLY A N 1
ATOM 843 C CA . GLY A 1 110 ? -11.416 -0.865 16.711 1.00 83.56 110 GLY A CA 1
ATOM 844 C C . GLY A 1 110 ? -12.253 -1.586 15.646 1.00 83.56 110 GLY A C 1
ATOM 845 O O . GLY A 1 110 ? -13.135 -0.973 15.049 1.00 83.56 110 GLY A O 1
ATOM 846 N N . GLU A 1 111 ? -12.043 -2.886 15.420 1.00 84.94 111 GLU A N 1
ATOM 847 C CA . GLU A 1 111 ? -12.863 -3.701 14.508 1.00 84.94 111 GLU A CA 1
ATOM 848 C C . GLU A 1 111 ? -14.067 -4.347 15.201 1.00 84.94 111 GLU A C 1
ATOM 850 O O . GLU A 1 111 ? -14.847 -5.071 14.577 1.00 84.94 111 GLU A O 1
ATOM 855 N N . CYS A 1 112 ? -14.212 -4.151 16.512 1.00 85.19 112 CYS A N 1
ATOM 856 C CA . CYS A 1 112 ? -15.296 -4.756 17.257 1.00 85.19 112 CYS A CA 1
ATOM 857 C C . CYS A 1 112 ? -16.655 -4.189 16.825 1.00 85.19 112 CYS A C 1
ATOM 859 O O . CYS A 1 112 ? -16.985 -3.048 17.127 1.00 85.19 112 CYS A O 1
ATOM 861 N N . THR A 1 113 ? -17.481 -5.027 16.199 1.00 82.88 113 THR A N 1
ATOM 862 C CA . THR A 1 113 ? -18.872 -4.706 15.829 1.00 82.88 113 THR A CA 1
ATOM 863 C C . THR A 1 113 ? -19.900 -5.241 16.830 1.00 82.88 113 THR A C 1
ATOM 865 O O . THR A 1 113 ? -21.101 -5.198 16.575 1.00 82.88 113 THR A O 1
ATOM 868 N N . VAL A 1 114 ? -19.432 -5.843 17.925 1.00 82.75 114 VAL A N 1
ATOM 869 C CA . VAL A 1 114 ? -20.280 -6.473 18.935 1.00 82.75 114 VAL A CA 1
ATOM 870 C C . VAL A 1 114 ? -20.841 -5.390 19.851 1.00 82.75 114 VAL A C 1
ATOM 872 O O . VAL A 1 114 ? -20.080 -4.717 20.543 1.00 82.75 114 VAL A O 1
ATOM 875 N N . ASN A 1 115 ? -22.168 -5.251 19.844 1.00 76.88 115 ASN A N 1
ATOM 876 C CA . ASN A 1 115 ? -22.900 -4.246 20.615 1.00 76.88 115 ASN A CA 1
ATOM 877 C C . ASN A 1 115 ? -23.753 -4.854 21.741 1.00 76.88 115 ASN A C 1
ATOM 879 O O . ASN A 1 115 ? -24.677 -4.204 22.225 1.00 76.88 115 ASN A O 1
ATOM 883 N N . ASP A 1 116 ? -23.503 -6.105 22.135 1.00 81.31 116 ASP A N 1
ATOM 884 C CA . ASP A 1 116 ? -24.231 -6.683 23.260 1.00 81.31 116 ASP A CA 1
ATOM 885 C C . ASP A 1 116 ? -23.771 -6.065 24.587 1.00 81.31 116 ASP A C 1
ATOM 887 O O . ASP A 1 116 ? -22.592 -5.768 24.795 1.00 81.31 116 ASP A O 1
ATOM 891 N N . GLU A 1 117 ? -24.729 -5.862 25.489 1.00 75.38 117 GLU A N 1
ATOM 892 C CA . GLU A 1 117 ? -24.503 -5.188 26.768 1.00 75.38 117 GLU A CA 1
ATOM 893 C C . GLU A 1 117 ? -23.471 -5.933 27.631 1.00 75.38 117 GLU A C 1
ATOM 895 O O . GLU A 1 117 ? -22.641 -5.309 28.288 1.00 75.38 117 GLU A O 1
ATOM 900 N N . HIS A 1 118 ? -23.445 -7.270 27.575 1.00 76.12 118 HIS A N 1
ATOM 901 C CA . HIS A 1 118 ? -22.484 -8.073 28.335 1.00 76.12 118 HIS A CA 1
ATOM 902 C C . HIS A 1 118 ? -21.043 -7.870 27.845 1.00 76.12 118 HIS A C 1
ATOM 904 O O . HIS A 1 118 ? -20.116 -7.815 28.656 1.00 76.12 118 HIS A O 1
ATOM 910 N N . HIS A 1 119 ? -20.836 -7.746 26.536 1.00 81.38 119 HIS A N 1
ATOM 911 C CA . HIS A 1 119 ? -19.534 -7.505 25.926 1.00 81.38 119 HIS A CA 1
ATOM 912 C C . HIS A 1 119 ? -19.041 -6.084 26.173 1.00 81.38 119 HIS A C 1
ATOM 914 O O . HIS A 1 119 ? -17.886 -5.918 26.560 1.00 81.38 119 HIS A O 1
ATOM 920 N N . ILE A 1 120 ? -19.907 -5.079 26.011 1.00 74.44 120 ILE A N 1
ATOM 921 C CA . ILE A 1 120 ? -19.559 -3.670 26.259 1.00 74.44 120 ILE A CA 1
ATOM 922 C C . ILE A 1 120 ? -19.222 -3.440 27.740 1.00 74.44 120 ILE A C 1
ATOM 924 O O . ILE A 1 120 ? -18.308 -2.689 28.051 1.00 74.44 120 ILE A O 1
ATOM 928 N N . ILE A 1 121 ? -19.900 -4.124 28.671 1.00 68.19 121 ILE A N 1
ATOM 929 C CA . ILE A 1 121 ? -19.562 -4.044 30.104 1.00 68.19 121 ILE A CA 1
ATOM 930 C C . ILE A 1 121 ? -18.196 -4.682 30.398 1.00 68.19 121 ILE A C 1
ATOM 932 O O . ILE A 1 121 ? -17.484 -4.251 31.304 1.00 68.19 121 ILE A O 1
ATOM 936 N N . LYS A 1 122 ? -17.836 -5.741 29.668 1.00 70.75 122 LYS A N 1
ATOM 937 C CA . LYS A 1 122 ? -16.637 -6.539 29.945 1.00 70.75 122 LYS A CA 1
ATOM 938 C C . LYS A 1 122 ? -15.373 -5.985 29.293 1.00 70.75 122 LYS A C 1
ATOM 940 O O . LYS A 1 122 ? -14.277 -6.269 29.785 1.00 70.75 122 LYS A O 1
ATOM 945 N N . PHE A 1 123 ? -15.510 -5.256 28.189 1.00 77.75 123 PHE A N 1
ATOM 946 C CA . PHE A 1 123 ? -14.383 -4.804 27.389 1.00 77.75 123 PHE A CA 1
ATOM 947 C C . PHE A 1 123 ? -14.443 -3.319 27.063 1.00 77.75 123 PHE A C 1
ATOM 949 O O . PHE A 1 123 ? -15.483 -2.810 26.668 1.00 77.75 123 PHE A O 1
ATOM 956 N N . ASP A 1 124 ? -13.284 -2.671 27.127 1.00 75.00 124 ASP A N 1
ATOM 957 C CA . ASP A 1 124 ? -13.115 -1.322 26.606 1.00 75.00 124 ASP A CA 1
ATOM 958 C C . ASP A 1 124 ? -12.961 -1.321 25.089 1.00 75.00 124 ASP A C 1
ATOM 960 O O . ASP A 1 124 ? -12.333 -2.205 24.483 1.00 75.00 124 ASP A O 1
ATOM 964 N N . HIS A 1 125 ? -13.490 -0.256 24.497 1.00 79.31 125 HIS A N 1
ATOM 965 C CA . HIS A 1 125 ? -13.339 0.078 23.093 1.00 79.31 125 HIS A CA 1
ATOM 966 C C . HIS A 1 125 ? -12.858 1.519 22.946 1.00 79.31 125 HIS A C 1
ATOM 968 O O . HIS A 1 125 ? -13.237 2.365 23.755 1.00 79.31 125 HIS A O 1
ATOM 974 N N . PRO A 1 126 ? -12.093 1.824 21.888 1.00 80.06 126 PRO A N 1
ATOM 975 C CA . PRO A 1 126 ? -11.832 3.204 21.517 1.00 80.06 126 PRO A CA 1
ATOM 976 C C . PRO A 1 126 ? -13.118 3.923 21.078 1.00 80.06 126 PRO A C 1
ATOM 978 O O . PRO A 1 126 ? -14.116 3.282 20.725 1.00 80.06 126 PRO A O 1
ATOM 981 N N . GLU A 1 127 ? -13.080 5.254 21.045 1.00 82.19 127 GLU A N 1
ATOM 982 C CA . GLU A 1 127 ? -14.186 6.069 20.534 1.00 82.19 127 GLU A CA 1
ATOM 983 C C . GLU A 1 127 ? -14.498 5.755 19.068 1.00 82.19 127 GLU A C 1
ATOM 985 O O . GLU A 1 127 ? -13.642 5.290 18.317 1.00 82.19 127 GLU A O 1
ATOM 990 N N . HIS A 1 128 ? -15.721 6.034 18.614 1.00 84.81 128 HIS A N 1
ATOM 991 C CA . HIS A 1 128 ? -16.026 5.873 17.194 1.00 84.81 128 HIS A CA 1
ATOM 992 C C . HIS A 1 128 ? -15.196 6.832 16.339 1.00 84.81 128 HIS A C 1
ATOM 994 O O . HIS A 1 128 ? -15.043 8.008 16.662 1.00 84.81 128 HIS A O 1
ATOM 1000 N N . CYS A 1 129 ? -14.709 6.338 15.200 1.00 85.19 129 CYS A N 1
ATOM 1001 C CA . CYS A 1 129 ? -13.986 7.166 14.244 1.00 85.19 129 CYS A CA 1
ATOM 1002 C C . CYS A 1 129 ? -14.833 8.371 13.810 1.00 85.19 129 CYS A C 1
ATOM 1004 O O . CYS A 1 129 ? -15.976 8.208 13.382 1.00 85.19 129 CYS A O 1
ATOM 1006 N N . HIS A 1 130 ? -14.249 9.571 13.820 1.00 83.12 130 HIS A N 1
ATOM 1007 C CA . HIS A 1 130 ? -14.927 10.804 13.398 1.00 83.12 130 HIS A CA 1
ATOM 1008 C C . HIS A 1 130 ? -15.368 10.794 11.925 1.00 83.12 130 HIS A C 1
ATOM 1010 O O . HIS A 1 130 ? -16.319 11.478 11.548 1.00 83.12 130 HIS A O 1
ATOM 1016 N N . ALA A 1 131 ? -14.704 10.004 11.072 1.00 77.06 131 ALA A N 1
ATOM 1017 C CA . ALA A 1 131 ? -15.143 9.795 9.692 1.00 77.06 131 ALA A CA 1
ATOM 1018 C C . ALA A 1 131 ? -16.387 8.881 9.591 1.00 77.06 131 ALA A C 1
ATOM 1020 O O . ALA A 1 131 ? -16.997 8.794 8.518 1.00 77.06 131 ALA A O 1
ATOM 1021 N N . GLY A 1 132 ? -16.795 8.247 10.697 1.00 80.50 132 GLY A N 1
ATOM 1022 C CA . GLY A 1 132 ? -17.996 7.426 10.828 1.00 80.50 132 GLY A CA 1
ATOM 1023 C C . GLY A 1 132 ? -18.027 6.283 9.819 1.00 80.50 132 GLY A C 1
ATOM 1024 O O . GLY A 1 132 ? -17.003 5.665 9.518 1.00 80.50 132 GLY A O 1
ATOM 1025 N N . GLY A 1 133 ? -19.195 6.051 9.215 1.00 78.50 133 GLY A N 1
ATOM 1026 C CA . GLY A 1 133 ? -19.385 5.049 8.163 1.00 78.50 133 GLY A CA 1
ATOM 1027 C C . GLY A 1 133 ? -18.628 5.301 6.847 1.00 78.50 133 GLY A C 1
ATOM 1028 O O . GLY A 1 133 ? -18.812 4.556 5.884 1.00 78.50 133 GLY A O 1
ATOM 1029 N N . ARG A 1 134 ? -17.796 6.346 6.756 1.00 74.94 134 ARG A N 1
ATOM 1030 C CA . ARG A 1 134 ? -16.956 6.626 5.577 1.00 74.94 134 ARG A CA 1
ATOM 1031 C C . ARG A 1 134 ? -15.492 6.239 5.768 1.00 74.94 134 ARG A C 1
ATOM 1033 O O . ARG A 1 134 ? -14.728 6.326 4.812 1.00 74.94 134 ARG A O 1
ATOM 1040 N N . CYS A 1 135 ? -15.081 5.873 6.981 1.00 81.06 135 CYS A N 1
ATOM 1041 C CA . CYS A 1 135 ? -13.690 5.528 7.225 1.00 81.06 135 CYS A CA 1
ATOM 1042 C C . CYS A 1 135 ? -13.339 4.166 6.613 1.00 81.06 135 CYS A C 1
ATOM 1044 O O . CYS A 1 135 ? -14.003 3.165 6.887 1.00 81.06 135 CYS A O 1
ATOM 1046 N N . ASN A 1 136 ? -12.259 4.135 5.831 1.00 77.81 136 ASN A N 1
ATOM 1047 C CA . ASN A 1 136 ? -11.697 2.919 5.235 1.00 77.81 136 ASN A CA 1
ATOM 1048 C C . ASN A 1 136 ? -10.331 2.544 5.831 1.00 77.81 136 ASN A C 1
ATOM 1050 O O . ASN A 1 136 ? -9.715 1.574 5.379 1.00 77.81 136 ASN A O 1
ATOM 1054 N N . ASP A 1 137 ? -9.861 3.313 6.817 1.00 80.69 137 ASP A N 1
ATOM 1055 C CA . ASP A 1 137 ? -8.583 3.092 7.479 1.00 80.69 137 ASP A CA 1
ATOM 1056 C C . ASP A 1 137 ? -8.671 1.873 8.405 1.00 80.69 137 ASP A C 1
ATOM 1058 O O . ASP A 1 137 ? -9.405 1.849 9.388 1.00 80.69 137 ASP A O 1
ATOM 1062 N N . MET A 1 138 ? -7.958 0.817 8.045 1.00 81.06 138 MET A N 1
ATOM 1063 C CA . MET A 1 138 ? -7.899 -0.420 8.823 1.00 81.06 138 MET A CA 1
ATOM 1064 C C . MET A 1 138 ? -6.488 -0.639 9.373 1.00 81.06 138 MET A C 1
ATOM 1066 O O . MET A 1 138 ? -6.125 -1.767 9.702 1.00 81.06 138 MET A O 1
ATOM 1070 N N . GLU A 1 139 ? -5.660 0.407 9.428 1.00 79.50 139 GLU A N 1
ATOM 1071 C CA . GLU A 1 139 ? -4.337 0.303 10.022 1.00 79.50 139 GLU A CA 1
ATOM 1072 C C . GLU A 1 139 ? -4.437 0.047 11.525 1.00 79.50 139 GLU A C 1
ATOM 1074 O O . GLU A 1 139 ? -5.314 0.550 12.230 1.00 79.50 139 GLU A O 1
ATOM 1079 N N . LYS A 1 140 ? -3.496 -0.744 12.047 1.00 74.81 140 LYS A N 1
ATOM 1080 C CA . LYS A 1 140 ? -3.482 -1.133 13.461 1.00 74.81 140 LYS A CA 1
ATOM 1081 C C . LYS A 1 140 ? -3.390 0.079 14.393 1.00 74.81 140 LYS A C 1
ATOM 1083 O O . LYS A 1 140 ? -4.019 0.078 15.444 1.00 74.81 140 LYS A O 1
ATOM 1088 N N . SER A 1 141 ? -2.618 1.093 14.010 1.00 76.12 141 SER A N 1
ATOM 1089 C CA . SER A 1 141 ? -2.487 2.373 14.718 1.00 76.12 141 SER A CA 1
ATOM 1090 C C . SER A 1 141 ? -3.828 3.108 14.814 1.00 76.12 141 SER A C 1
ATOM 1092 O O . SER A 1 141 ? -4.203 3.558 15.895 1.00 76.12 141 SER A O 1
ATOM 1094 N N . HIS A 1 142 ? -4.574 3.173 13.708 1.00 83.38 142 HIS A N 1
ATOM 1095 C CA . HIS A 1 142 ? -5.908 3.770 13.652 1.00 83.38 142 HIS A CA 1
ATOM 1096 C C . HIS A 1 142 ? -6.916 2.980 14.494 1.00 83.38 142 HIS A C 1
ATOM 1098 O O . HIS A 1 142 ? -7.601 3.548 15.338 1.00 83.38 142 HIS A O 1
ATOM 1104 N N . LEU A 1 143 ? -6.947 1.652 14.351 1.00 82.94 143 LEU A N 1
ATOM 1105 C CA . LEU A 1 143 ? -7.863 0.764 15.082 1.00 82.94 143 LEU A CA 1
ATOM 1106 C C . LEU A 1 143 ? -7.559 0.647 16.587 1.00 82.94 143 LEU A C 1
ATOM 1108 O O . LEU A 1 143 ? -8.388 0.146 17.348 1.00 82.94 143 LEU A O 1
ATOM 1112 N N . GLN A 1 144 ? -6.378 1.081 17.031 1.00 75.69 144 GLN A N 1
ATOM 1113 C CA . GLN A 1 144 ? -6.065 1.256 18.453 1.00 75.69 144 GLN A CA 1
ATOM 1114 C C . GLN A 1 144 ? -6.711 2.515 19.037 1.00 75.69 144 GLN A C 1
ATOM 1116 O O . GLN A 1 144 ? -6.990 2.547 20.232 1.00 75.69 144 GLN A O 1
ATOM 1121 N N . GLN A 1 145 ? -6.941 3.536 18.212 1.00 76.19 145 GLN A N 1
ATOM 1122 C CA . GLN A 1 145 ? -7.465 4.836 18.636 1.00 76.19 145 GLN A CA 1
ATOM 1123 C C . GLN A 1 145 ? -8.956 4.991 18.350 1.00 76.19 145 GLN A C 1
ATOM 1125 O O . GLN A 1 145 ? -9.638 5.717 19.067 1.00 76.19 145 GLN A O 1
ATOM 1130 N N . PHE A 1 146 ? -9.472 4.296 17.333 1.00 85.12 146 PHE A N 1
ATOM 1131 C CA . PHE A 1 146 ? -10.842 4.463 16.875 1.00 85.12 146 PHE A CA 1
ATOM 1132 C C . PHE A 1 146 ? -11.538 3.136 16.585 1.00 85.12 146 PHE A C 1
ATOM 1134 O O . PHE A 1 146 ? -10.969 2.217 15.997 1.00 85.12 146 PHE A O 1
ATOM 1141 N N . ARG A 1 147 ? -12.822 3.071 16.939 1.00 88.25 147 ARG A N 1
ATOM 1142 C CA . ARG A 1 147 ? -13.746 1.996 16.594 1.00 88.25 147 ARG A CA 1
ATOM 1143 C C . ARG A 1 147 ? -14.559 2.331 15.354 1.00 88.25 147 ARG A C 1
ATOM 1145 O O . ARG A 1 147 ? -15.055 3.444 15.178 1.00 88.25 147 ARG A O 1
ATOM 1152 N N . HIS A 1 148 ? -14.732 1.340 14.492 1.00 88.44 148 HIS A N 1
ATOM 1153 C CA . HIS A 1 148 ? -15.567 1.431 13.306 1.00 88.44 148 HIS A CA 1
ATOM 1154 C C . HIS A 1 148 ? -16.942 0.809 13.520 1.00 88.44 148 HIS A C 1
ATOM 1156 O O . HIS A 1 148 ? -17.101 -0.202 14.199 1.00 88.44 148 HIS A O 1
ATOM 1162 N N . VAL A 1 149 ? -17.939 1.417 12.884 1.00 88.69 149 VAL A N 1
ATOM 1163 C CA . VAL A 1 149 ? -19.273 0.834 12.730 1.00 88.69 149 VAL A CA 1
ATOM 1164 C C . VAL A 1 149 ? -19.219 -0.372 11.773 1.00 88.69 149 VAL A C 1
ATOM 1166 O O . VAL A 1 149 ? -18.309 -0.447 10.938 1.00 88.69 149 VAL A O 1
ATOM 1169 N N . PRO A 1 150 ? -20.149 -1.340 11.873 1.00 87.75 150 PRO A N 1
ATOM 1170 C CA . PRO A 1 150 ? -20.140 -2.541 11.035 1.00 87.75 150 PRO A CA 1
ATOM 1171 C C . PRO A 1 150 ? -20.193 -2.237 9.531 1.00 87.75 150 PRO A C 1
ATOM 1173 O O . PRO A 1 150 ? -20.755 -1.230 9.104 1.00 87.75 150 PRO A O 1
ATOM 1176 N N . LEU A 1 151 ? -19.632 -3.134 8.707 1.00 85.69 151 LEU A N 1
ATOM 1177 C CA . LEU A 1 151 ? -19.809 -3.084 7.248 1.00 85.69 151 LEU A CA 1
ATOM 1178 C C . LEU A 1 151 ? -21.285 -3.253 6.894 1.00 85.69 151 LEU A C 1
ATOM 1180 O O . LEU A 1 151 ? -21.942 -4.158 7.408 1.00 85.69 151 LEU A O 1
ATOM 1184 N N . CYS A 1 152 ? -21.785 -2.420 5.983 1.00 88.38 152 CYS A N 1
ATOM 1185 C CA . CYS A 1 152 ? -23.092 -2.651 5.389 1.00 88.38 152 CYS A CA 1
ATOM 1186 C C . CYS A 1 152 ? -23.077 -3.974 4.598 1.00 88.38 152 CYS A C 1
ATOM 1188 O O . CYS A 1 152 ? -22.184 -4.151 3.763 1.00 88.38 152 CYS A O 1
ATOM 1190 N N . PRO A 1 153 ? -24.049 -4.884 4.807 1.00 86.06 153 PRO A N 1
ATOM 1191 C CA . PRO A 1 153 ? -24.117 -6.149 4.071 1.00 86.06 153 PRO A CA 1
ATOM 1192 C C . PRO A 1 153 ? -24.317 -5.948 2.563 1.00 86.06 153 PRO A C 1
ATOM 1194 O O . PRO A 1 153 ? -23.784 -6.720 1.770 1.00 86.06 153 PRO A O 1
ATOM 1197 N N . ASP A 1 154 ? -25.011 -4.878 2.168 1.00 83.50 154 ASP A N 1
ATOM 1198 C CA . ASP A 1 154 ? -25.244 -4.527 0.761 1.00 83.50 154 ASP A CA 1
ATOM 1199 C C . ASP A 1 154 ? -24.062 -3.758 0.135 1.00 83.50 154 ASP A C 1
ATOM 1201 O O . ASP A 1 154 ? -24.069 -3.441 -1.057 1.00 83.50 154 ASP A O 1
ATOM 1205 N N . GLY A 1 155 ? -23.030 -3.440 0.928 1.00 82.56 155 GLY A N 1
ATOM 1206 C CA . GLY A 1 155 ? -21.851 -2.700 0.484 1.00 82.56 155 GLY A CA 1
ATOM 1207 C C . GLY A 1 155 ? -22.205 -1.392 -0.231 1.00 82.56 155 GLY A C 1
ATOM 1208 O O . GLY A 1 155 ? -23.171 -0.719 0.113 1.00 82.56 155 GLY A O 1
ATOM 1209 N N . MET A 1 156 ? -21.434 -1.029 -1.257 1.00 82.44 156 MET A N 1
ATOM 1210 C CA . MET A 1 156 ? -21.643 0.208 -2.031 1.00 82.44 156 MET A CA 1
ATOM 1211 C C . MET A 1 156 ? -22.973 0.263 -2.796 1.00 82.44 156 MET A C 1
ATOM 1213 O O . MET A 1 156 ? -23.418 1.350 -3.159 1.00 82.44 156 MET A O 1
ATOM 1217 N N . ASP A 1 157 ? -23.611 -0.887 -3.016 1.00 83.56 157 ASP A N 1
ATOM 1218 C CA . ASP A 1 157 ? -24.876 -1.005 -3.743 1.00 83.56 157 ASP A CA 1
ATOM 1219 C C . ASP A 1 157 ? -26.093 -0.781 -2.813 1.00 83.56 157 ASP A C 1
ATOM 1221 O O . ASP A 1 157 ? -27.246 -0.828 -3.249 1.00 83.56 157 ASP A O 1
ATOM 1225 N N . CYS A 1 158 ? -25.853 -0.498 -1.524 1.00 88.25 158 CYS A N 1
ATOM 1226 C CA . CYS A 1 158 ? -26.895 -0.242 -0.538 1.00 88.25 158 CYS A CA 1
ATOM 1227 C C . CYS A 1 158 ? -27.777 0.953 -0.927 1.00 88.25 158 CYS A C 1
ATOM 1229 O O . CYS A 1 158 ? -27.330 2.100 -1.011 1.00 88.25 158 CYS A O 1
ATOM 1231 N N . ARG A 1 159 ? -29.083 0.713 -1.070 1.00 91.94 159 ARG A N 1
ATOM 1232 C CA . ARG A 1 159 ? -30.050 1.749 -1.455 1.00 91.94 159 ARG A CA 1
ATOM 1233 C C . ARG A 1 159 ? -30.141 2.894 -0.441 1.00 91.94 159 ARG A C 1
ATOM 1235 O O . ARG A 1 159 ? -30.277 4.044 -0.848 1.00 91.94 159 ARG A O 1
ATOM 1242 N N . ALA A 1 160 ? -30.039 2.605 0.859 1.00 90.81 160 ALA A N 1
ATOM 1243 C CA . ALA A 1 160 ? -30.048 3.631 1.905 1.00 90.81 160 ALA A CA 1
ATOM 1244 C C . ALA A 1 160 ? -28.814 4.548 1.809 1.00 90.81 160 ALA A C 1
ATOM 1246 O O . ALA A 1 160 ? -28.928 5.766 1.939 1.00 90.81 160 ALA A O 1
ATOM 1247 N N . TYR A 1 161 ? -27.650 3.982 1.478 1.00 87.50 161 TYR A N 1
ATOM 1248 C CA . TYR A 1 161 ? -26.434 4.751 1.219 1.00 87.50 161 TYR A CA 1
ATOM 1249 C C . TYR A 1 161 ? -26.534 5.620 -0.034 1.00 87.50 161 TYR A C 1
ATOM 1251 O O . TYR A 1 161 ? -26.214 6.809 0.023 1.00 87.50 161 TYR A O 1
ATOM 1259 N N . LEU A 1 162 ? -27.024 5.050 -1.140 1.00 86.81 162 LEU A N 1
ATOM 1260 C CA . LEU A 1 162 ? -27.223 5.765 -2.405 1.00 86.81 162 LEU A CA 1
ATOM 1261 C C . LEU A 1 162 ? -28.239 6.908 -2.275 1.00 86.81 162 LEU A C 1
ATOM 1263 O O . LEU A 1 162 ? -28.084 7.944 -2.913 1.00 86.81 162 LEU A O 1
ATOM 1267 N N . ASN A 1 163 ? -29.235 6.754 -1.401 1.00 92.75 163 ASN A N 1
ATOM 1268 C CA . ASN A 1 163 ? -30.205 7.799 -1.069 1.00 92.75 163 ASN A CA 1
ATOM 1269 C C . ASN A 1 163 ? -29.704 8.796 -0.007 1.00 92.75 163 ASN A C 1
ATOM 1271 O O . ASN A 1 163 ? -30.468 9.657 0.423 1.00 92.75 163 ASN A O 1
ATOM 1275 N N . HIS A 1 164 ? -28.444 8.688 0.430 1.00 87.12 164 HIS A N 1
ATOM 1276 C CA . HIS A 1 164 ? -27.837 9.534 1.459 1.00 87.12 164 HIS A CA 1
ATOM 1277 C C . HIS A 1 164 ? -28.577 9.542 2.810 1.00 87.12 164 HIS A C 1
ATOM 1279 O O . HIS A 1 164 ? -28.582 10.561 3.503 1.00 87.12 164 HIS A O 1
ATOM 1285 N N . ASP A 1 165 ? -29.151 8.409 3.222 1.00 91.19 165 ASP A N 1
ATOM 1286 C CA . ASP A 1 165 ? -29.767 8.262 4.544 1.00 91.19 165 ASP A CA 1
ATOM 1287 C C . ASP A 1 165 ? -28.718 8.472 5.649 1.00 91.19 165 ASP A C 1
ATOM 1289 O O . ASP A 1 165 ? -27.763 7.702 5.791 1.00 91.19 165 ASP A O 1
ATOM 1293 N N . LYS A 1 166 ? -28.885 9.546 6.428 1.00 88.00 166 LYS A N 1
ATOM 1294 C CA . LYS A 1 166 ? -27.949 9.925 7.490 1.00 88.00 166 LYS A CA 1
ATOM 1295 C C . LYS A 1 166 ? -27.874 8.862 8.587 1.00 88.00 166 LYS A C 1
ATOM 1297 O O . LYS A 1 166 ? -26.776 8.484 8.977 1.00 88.00 166 LYS A O 1
ATOM 1302 N N . HIS A 1 167 ? -29.019 8.353 9.035 1.00 90.12 167 HIS A N 1
ATOM 1303 C CA . HIS A 1 167 ? -29.078 7.379 10.123 1.00 90.12 167 HIS A CA 1
ATOM 1304 C C . HIS A 1 167 ? -28.367 6.081 9.727 1.00 90.12 167 HIS A C 1
ATOM 1306 O O . HIS A 1 167 ? -27.571 5.539 10.490 1.00 90.12 167 HIS A O 1
ATOM 1312 N N . HIS A 1 168 ? -28.577 5.621 8.491 1.00 90.94 168 HIS A N 1
ATOM 1313 C CA . HIS A 1 168 ? -27.886 4.440 7.970 1.00 90.94 168 HIS A CA 1
ATOM 1314 C C . HIS A 1 168 ? -26.364 4.630 7.889 1.00 90.94 168 HIS A C 1
ATOM 1316 O O . HIS A 1 168 ? -25.604 3.723 8.224 1.00 90.94 168 HIS A O 1
ATOM 1322 N N . ARG A 1 169 ? -25.898 5.816 7.478 1.00 85.69 169 ARG A N 1
ATOM 1323 C CA . ARG A 1 169 ? -24.459 6.137 7.378 1.00 85.69 169 ARG A CA 1
ATOM 1324 C C . ARG A 1 169 ? -23.768 6.278 8.733 1.00 85.69 169 ARG A C 1
ATOM 1326 O O . ARG A 1 169 ? -22.560 6.056 8.808 1.00 85.69 169 ARG A O 1
ATOM 1333 N N . ASP A 1 170 ? -24.520 6.622 9.772 1.00 86.12 170 ASP A N 1
ATOM 1334 C CA . ASP A 1 170 ? -24.021 6.667 11.147 1.00 86.12 170 ASP A CA 1
ATOM 1335 C C . ASP A 1 170 ? -23.939 5.257 11.764 1.00 86.12 170 ASP A C 1
ATOM 1337 O O . ASP A 1 170 ? -23.151 5.036 12.676 1.00 86.12 170 ASP A O 1
ATOM 1341 N N . GLN A 1 171 ? -24.699 4.285 11.243 1.00 89.06 171 GLN A N 1
ATOM 1342 C CA . GLN A 1 171 ? -24.737 2.906 11.748 1.00 89.06 171 GLN A CA 1
ATOM 1343 C C . GLN A 1 171 ? -23.898 1.906 10.952 1.00 89.06 171 GLN A C 1
ATOM 1345 O O . GLN A 1 171 ? -23.500 0.879 11.500 1.00 89.06 171 GLN A O 1
ATOM 1350 N N . TYR A 1 172 ? -23.640 2.178 9.672 1.00 89.25 172 TYR A N 1
ATOM 1351 C CA . TYR A 1 172 ? -22.951 1.248 8.785 1.00 89.25 172 TYR A CA 1
ATOM 1352 C C . TYR A 1 172 ? -21.899 1.938 7.936 1.00 89.25 172 TYR A C 1
ATOM 1354 O O . TYR A 1 172 ? -22.133 2.988 7.326 1.00 89.25 172 TYR A O 1
ATOM 1362 N N . ARG A 1 173 ? -20.745 1.279 7.813 1.00 88.94 173 ARG A N 1
ATOM 1363 C CA . ARG A 1 173 ? -19.699 1.708 6.896 1.00 88.94 173 ARG A CA 1
ATOM 1364 C C . ARG A 1 173 ? -19.887 1.101 5.517 1.00 88.94 173 ARG A C 1
ATOM 1366 O O . ARG A 1 173 ? -20.156 -0.092 5.369 1.00 88.94 173 ARG A O 1
ATOM 1373 N N . HIS A 1 174 ? -19.717 1.944 4.513 1.00 85.50 174 HIS A N 1
ATOM 1374 C CA . HIS A 1 174 ? -19.805 1.580 3.105 1.00 85.50 174 HIS A CA 1
ATOM 1375 C C . HIS A 1 174 ? -18.405 1.725 2.540 1.00 85.50 174 HIS A C 1
ATOM 1377 O O . HIS A 1 174 ? -18.062 2.737 1.934 1.00 85.50 174 HIS A O 1
ATOM 1383 N N . CYS A 1 175 ? -17.562 0.744 2.856 1.00 75.00 175 CYS A N 1
ATOM 1384 C CA . CYS A 1 175 ? -16.217 0.727 2.322 1.00 75.00 175 CYS A CA 1
ATOM 1385 C C . CYS A 1 175 ? -16.296 0.436 0.827 1.00 75.00 175 CYS A C 1
ATOM 1387 O O . CYS A 1 175 ? -16.994 -0.489 0.399 1.00 75.00 175 CYS A O 1
ATOM 1389 N N . GLU A 1 176 ? -15.569 1.219 0.039 1.00 73.81 176 GLU A N 1
ATOM 1390 C CA . GLU A 1 176 ? -15.390 0.919 -1.372 1.00 73.81 176 GLU A CA 1
ATOM 1391 C C . GLU A 1 176 ? -14.795 -0.487 -1.504 1.00 73.81 176 GLU A C 1
ATOM 1393 O O . GLU A 1 176 ? -13.937 -0.896 -0.710 1.00 73.81 176 GLU A O 1
ATOM 1398 N N . LYS A 1 177 ? -15.288 -1.257 -2.481 1.00 76.00 177 LYS A N 1
ATOM 1399 C CA . LYS A 1 177 ? -14.755 -2.593 -2.754 1.00 76.00 177 LYS A CA 1
ATOM 1400 C C . LYS A 1 177 ? -13.281 -2.417 -3.111 1.00 76.00 177 LYS A C 1
ATOM 1402 O O . LYS A 1 177 ? -12.965 -1.831 -4.143 1.00 76.00 177 LYS A O 1
ATOM 1407 N N . ARG A 1 178 ? -12.390 -2.890 -2.235 1.00 82.56 178 ARG A N 1
ATOM 1408 C CA . ARG A 1 178 ? -10.952 -2.913 -2.514 1.00 82.56 178 ARG A CA 1
ATOM 1409 C C . ARG A 1 178 ? -10.714 -3.699 -3.791 1.00 82.56 178 ARG A C 1
ATOM 1411 O O . ARG A 1 178 ? -11.405 -4.688 -4.056 1.00 82.56 178 ARG A O 1
ATOM 1418 N N . CYS A 1 179 ? -9.716 -3.278 -4.552 1.00 89.12 179 CYS A N 1
ATOM 1419 C CA . CYS A 1 179 ? -9.298 -4.046 -5.707 1.00 89.12 179 CYS A CA 1
ATOM 1420 C C . CYS A 1 179 ? -8.867 -5.445 -5.254 1.00 89.12 179 CYS A C 1
ATOM 1422 O O . CYS A 1 179 ? -7.983 -5.574 -4.410 1.00 89.12 179 CYS A O 1
ATOM 1424 N N . ILE A 1 180 ? -9.441 -6.492 -5.853 1.00 90.12 180 ILE A N 1
ATOM 1425 C CA . ILE A 1 180 ? -9.124 -7.895 -5.519 1.00 90.12 180 ILE A CA 1
ATOM 1426 C C . ILE A 1 180 ? -7.651 -8.264 -5.750 1.00 90.12 180 ILE A C 1
ATOM 1428 O O . ILE A 1 180 ? -7.182 -9.281 -5.253 1.00 90.12 180 ILE A O 1
ATOM 1432 N N . PHE A 1 181 ? -6.934 -7.457 -6.534 1.00 90.94 181 PHE A N 1
ATOM 1433 C CA . PHE A 1 181 ? -5.515 -7.643 -6.823 1.00 90.94 181 PHE A CA 1
ATOM 1434 C C . PHE A 1 181 ? -4.608 -6.811 -5.911 1.00 90.94 181 PHE A C 1
ATOM 1436 O O . PHE A 1 181 ? -3.397 -7.020 -5.927 1.00 90.94 181 PHE A O 1
ATOM 1443 N N . GLU A 1 182 ? -5.169 -5.880 -5.132 1.00 91.06 182 GLU A N 1
ATOM 1444 C CA . GLU A 1 182 ? -4.446 -5.003 -4.208 1.00 91.06 182 GLU A CA 1
ATOM 1445 C C . GLU A 1 182 ? -3.172 -4.403 -4.837 1.00 91.06 182 GLU A C 1
ATOM 1447 O O . GLU A 1 182 ? -3.228 -3.790 -5.906 1.00 91.06 182 GLU A O 1
ATOM 1452 N N . GLY A 1 183 ? -2.009 -4.605 -4.207 1.00 91.38 183 GLY A N 1
ATOM 1453 C CA . GLY A 1 183 ? -0.711 -4.133 -4.686 1.00 91.38 183 GLY A CA 1
ATOM 1454 C C . GLY A 1 183 ? -0.253 -4.754 -6.008 1.00 91.38 183 GLY A C 1
ATOM 1455 O O . GLY A 1 183 ? 0.716 -4.279 -6.591 1.00 91.38 183 GLY A O 1
ATOM 1456 N N . ASN A 1 184 ? -0.952 -5.781 -6.498 1.00 94.31 184 ASN A N 1
ATOM 1457 C CA . ASN A 1 184 ? -0.647 -6.509 -7.728 1.00 94.31 184 ASN A CA 1
ATOM 1458 C C . ASN A 1 184 ? -1.575 -6.156 -8.898 1.00 94.31 184 ASN A C 1
ATOM 1460 O O . ASN A 1 184 ? -1.649 -6.881 -9.893 1.00 94.31 184 ASN A O 1
ATOM 1464 N N . CYS A 1 185 ? -2.336 -5.068 -8.781 1.00 94.12 185 CYS A N 1
ATOM 1465 C CA . CYS A 1 185 ? -3.311 -4.698 -9.793 1.00 94.12 185 CYS A CA 1
ATOM 1466 C C . CYS A 1 185 ? -2.659 -4.376 -11.145 1.00 94.12 185 CYS A C 1
ATOM 1468 O O . CYS A 1 185 ? -1.945 -3.390 -11.266 1.00 94.12 185 CYS A O 1
ATOM 1470 N N . VAL A 1 186 ? -2.991 -5.143 -12.192 1.00 92.75 186 VAL A N 1
ATOM 1471 C CA . VAL A 1 186 ? -2.559 -4.892 -13.586 1.00 92.75 186 VAL A CA 1
ATOM 1472 C C . VAL A 1 186 ? -3.313 -3.742 -14.265 1.00 92.75 186 VAL A C 1
ATOM 1474 O O . VAL A 1 186 ? -2.874 -3.223 -15.288 1.00 92.75 186 VAL A O 1
ATOM 1477 N N . ARG A 1 187 ? -4.445 -3.312 -13.693 1.00 94.62 187 ARG A N 1
ATOM 1478 C CA . ARG A 1 187 ? -5.276 -2.196 -14.178 1.00 94.62 187 ARG A CA 1
ATOM 1479 C C . ARG A 1 187 ? -4.893 -0.855 -13.547 1.00 94.62 187 ARG A C 1
ATOM 1481 O O . ARG A 1 187 ? -5.676 0.086 -13.596 1.00 94.62 187 ARG A O 1
ATOM 1488 N N . PHE A 1 188 ? -3.690 -0.735 -12.989 1.00 94.56 188 PHE A N 1
ATOM 1489 C CA . PHE A 1 188 ? -3.208 0.494 -12.348 1.00 94.56 188 PHE A CA 1
ATOM 1490 C C . PHE A 1 188 ? -3.134 1.714 -13.296 1.00 94.56 188 PHE A C 1
ATOM 1492 O O . PHE A 1 188 ? -3.062 2.852 -12.842 1.00 94.56 188 PHE A O 1
ATOM 1499 N N . HIS A 1 189 ? -3.191 1.507 -14.616 1.00 92.44 189 HIS A N 1
ATOM 1500 C CA . HIS A 1 189 ? -3.305 2.582 -15.610 1.00 92.44 189 HIS A CA 1
ATOM 1501 C C . HIS A 1 189 ? -4.744 3.056 -15.877 1.00 92.44 189 HIS A C 1
ATOM 1503 O O . HIS A 1 189 ? -4.946 4.140 -16.431 1.00 92.44 189 HIS A O 1
ATOM 1509 N N . ASP A 1 190 ? -5.755 2.271 -15.503 1.00 94.94 190 ASP A N 1
ATOM 1510 C CA . ASP A 1 190 ? -7.159 2.647 -15.643 1.00 94.94 190 ASP A CA 1
ATOM 1511 C C . ASP A 1 190 ? -7.536 3.596 -14.498 1.00 94.94 190 ASP A C 1
ATOM 1513 O O . ASP A 1 190 ? -7.835 3.180 -13.379 1.00 94.94 190 ASP A O 1
ATOM 1517 N N . LYS A 1 191 ? -7.521 4.903 -14.789 1.00 91.62 191 LYS A N 1
ATOM 1518 C CA . LYS A 1 191 ? -7.831 5.955 -13.809 1.00 91.62 191 LYS A CA 1
ATOM 1519 C C . LYS A 1 191 ? -9.190 5.757 -13.145 1.00 91.62 191 LYS A C 1
ATOM 1521 O O . LYS A 1 191 ? -9.330 6.048 -11.963 1.00 91.62 191 LYS A O 1
ATOM 1526 N N . ASN A 1 192 ? -10.188 5.284 -13.888 1.00 90.56 192 ASN A N 1
ATOM 1527 C CA . ASN A 1 192 ? -11.522 5.062 -13.345 1.00 90.56 192 ASN A CA 1
ATOM 1528 C C . ASN A 1 192 ? -11.527 3.868 -12.380 1.00 90.56 192 ASN A C 1
ATOM 1530 O O . ASN A 1 192 ? -12.182 3.947 -11.348 1.00 90.56 192 ASN A O 1
ATOM 1534 N N . HIS A 1 193 ? -10.769 2.808 -12.670 1.00 92.88 193 HIS A N 1
ATOM 1535 C CA . HIS A 1 193 ? -10.569 1.695 -11.739 1.00 92.88 193 HIS A CA 1
ATOM 1536 C C . HIS A 1 193 ? -9.828 2.131 -10.468 1.00 92.88 193 HIS A C 1
ATOM 1538 O O . HIS A 1 193 ? -10.359 1.950 -9.380 1.00 92.88 193 HIS A O 1
ATOM 1544 N N . VAL A 1 194 ? -8.662 2.775 -10.597 1.00 91.31 194 VAL A N 1
ATOM 1545 C CA . VAL A 1 194 ? -7.848 3.224 -9.445 1.00 91.31 194 VAL A CA 1
ATOM 1546 C C . VAL A 1 194 ? -8.577 4.242 -8.565 1.00 91.31 194 VAL A C 1
ATOM 1548 O O . VAL A 1 194 ? -8.332 4.320 -7.369 1.00 91.31 194 VAL A O 1
ATOM 1551 N N . THR A 1 195 ? -9.497 5.019 -9.141 1.00 86.00 195 THR A N 1
ATOM 1552 C CA . THR A 1 195 ? -10.303 5.985 -8.379 1.00 86.00 195 THR A CA 1
ATOM 1553 C C . THR A 1 195 ? -11.495 5.333 -7.671 1.00 86.00 195 THR A C 1
ATOM 1555 O O . THR A 1 195 ? -11.963 5.871 -6.677 1.00 86.00 195 THR A O 1
ATOM 1558 N N . LYS A 1 196 ? -12.030 4.219 -8.191 1.00 84.94 196 LYS A N 1
ATOM 1559 C CA . LYS A 1 196 ? -13.245 3.566 -7.663 1.00 84.94 196 LYS A CA 1
ATOM 1560 C C . LYS A 1 196 ? -12.966 2.400 -6.723 1.00 84.94 196 LYS A C 1
ATOM 1562 O O . LYS A 1 196 ? -13.829 2.049 -5.925 1.00 84.94 196 LYS A O 1
ATOM 1567 N N . GLU A 1 197 ? -11.824 1.749 -6.890 1.00 87.31 197 GLU A N 1
ATOM 1568 C CA . GLU A 1 197 ? -11.425 0.580 -6.119 1.00 87.31 197 GLU A CA 1
ATOM 1569 C C . GLU A 1 197 ? -10.149 0.929 -5.354 1.00 87.31 197 GLU A C 1
ATOM 1571 O O . GLU A 1 197 ? -9.120 1.134 -5.993 1.00 87.31 197 GLU A O 1
ATOM 1576 N N . PRO A 1 198 ? -10.178 0.996 -4.013 1.00 88.12 198 PRO A N 1
ATOM 1577 C CA . PRO A 1 198 ? -8.993 1.319 -3.236 1.00 88.12 198 PRO A CA 1
ATOM 1578 C C . PRO A 1 198 ? -7.867 0.299 -3.432 1.00 88.12 198 PRO A C 1
ATOM 1580 O O . PRO A 1 198 ? -8.101 -0.918 -3.448 1.00 88.12 198 PRO A O 1
ATOM 1583 N N . HIS A 1 199 ? -6.637 0.809 -3.486 1.00 91.31 199 HIS A N 1
ATOM 1584 C CA . HIS A 1 199 ? -5.385 0.050 -3.527 1.00 91.31 199 HIS A CA 1
ATOM 1585 C C . HIS A 1 199 ? -4.530 0.370 -2.289 1.00 91.31 199 HIS A C 1
ATOM 1587 O O . HIS A 1 199 ? -4.691 1.438 -1.700 1.00 91.31 199 HIS A O 1
ATOM 1593 N N . PRO A 1 200 ? -3.603 -0.519 -1.883 1.00 90.75 200 PRO A N 1
ATOM 1594 C CA . PRO A 1 200 ? -2.658 -0.228 -0.798 1.00 90.75 200 PRO A CA 1
ATOM 1595 C C . PRO A 1 200 ? -1.578 0.791 -1.195 1.00 90.75 200 PRO A C 1
ATOM 1597 O O . PRO A 1 200 ? -0.879 1.314 -0.331 1.00 90.75 200 PRO A O 1
ATOM 1600 N N . PHE A 1 201 ? -1.434 1.067 -2.492 1.00 94.75 201 PHE A N 1
ATOM 1601 C CA . PHE A 1 201 ? -0.453 1.997 -3.027 1.00 94.75 201 PHE A CA 1
ATOM 1602 C C . PHE A 1 201 ? -1.054 3.394 -3.257 1.00 94.75 201 PHE A C 1
ATOM 1604 O O . PHE A 1 201 ? -2.236 3.534 -3.574 1.00 94.75 201 PHE A O 1
ATOM 1611 N N . VAL A 1 202 ? -0.235 4.443 -3.138 1.00 94.12 202 VAL A N 1
ATOM 1612 C CA . VAL A 1 202 ? -0.616 5.823 -3.503 1.00 94.12 202 VAL A CA 1
ATOM 1613 C C . VAL A 1 202 ? -0.831 5.945 -5.024 1.00 94.12 202 VAL A C 1
ATOM 1615 O O . VAL A 1 202 ? -0.412 5.046 -5.757 1.00 94.12 202 VAL A O 1
ATOM 1618 N N . PRO A 1 203 ? -1.457 7.015 -5.554 1.00 95.69 203 PRO A N 1
ATOM 1619 C CA . PRO A 1 203 ? -1.775 7.111 -6.979 1.00 95.69 203 PRO A CA 1
ATOM 1620 C C . PRO A 1 203 ? -0.590 6.747 -7.899 1.00 95.69 203 PRO A C 1
ATOM 1622 O O . PRO A 1 203 ? 0.513 7.266 -7.707 1.00 95.69 203 PRO A O 1
ATOM 1625 N N . PRO A 1 204 ? -0.772 5.862 -8.897 1.00 96.94 204 PRO A N 1
ATOM 1626 C CA . PRO A 1 204 ? 0.307 5.465 -9.794 1.00 96.94 204 PRO A CA 1
ATOM 1627 C C . PRO A 1 204 ? 0.884 6.655 -10.561 1.00 96.94 204 PRO A C 1
ATOM 1629 O O . PRO A 1 204 ? 0.155 7.526 -11.042 1.00 96.94 204 PRO A O 1
ATOM 1632 N N . CYS A 1 205 ? 2.205 6.679 -10.726 1.00 96.88 205 CYS A N 1
ATOM 1633 C CA . CYS A 1 205 ? 2.856 7.664 -11.575 1.00 96.88 205 CYS A CA 1
ATOM 1634 C C . CYS A 1 205 ? 2.391 7.483 -13.032 1.00 96.88 205 CYS A C 1
ATOM 1636 O O . CYS A 1 205 ? 2.488 6.376 -13.561 1.00 96.88 205 CYS A O 1
ATOM 1638 N N . PRO A 1 206 ? 1.983 8.551 -13.745 1.00 94.44 206 PRO A N 1
ATOM 1639 C CA . PRO A 1 206 ? 1.531 8.441 -15.136 1.00 94.44 206 PRO A CA 1
ATOM 1640 C C . PRO A 1 206 ? 2.623 7.966 -16.108 1.00 94.44 206 PRO A C 1
ATOM 1642 O O . PRO A 1 206 ? 2.313 7.601 -17.237 1.00 94.44 206 PRO A O 1
ATOM 1645 N N . PHE A 1 207 ? 3.888 7.980 -15.678 1.00 94.38 207 PHE A N 1
ATOM 1646 C CA . PHE A 1 207 ? 5.047 7.581 -16.474 1.00 94.38 207 PHE A CA 1
ATOM 1647 C C . PHE A 1 207 ? 5.679 6.254 -16.021 1.00 94.38 207 PHE A C 1
ATOM 1649 O O . PHE A 1 207 ? 6.717 5.864 -16.554 1.00 94.38 207 PHE A O 1
ATOM 1656 N N . THR A 1 208 ? 5.114 5.564 -15.025 1.00 92.31 208 THR A N 1
ATOM 1657 C CA . THR A 1 208 ? 5.536 4.192 -14.695 1.00 92.31 208 THR A CA 1
ATOM 1658 C C . THR A 1 208 ? 5.033 3.233 -15.795 1.00 92.31 208 THR A C 1
ATOM 1660 O O . THR A 1 208 ? 3.991 3.523 -16.374 1.00 92.31 208 THR A O 1
ATOM 1663 N N . PRO A 1 209 ? 5.741 2.148 -16.165 1.00 88.00 209 PRO A N 1
ATOM 1664 C CA . PRO A 1 209 ? 6.975 1.651 -15.561 1.00 88.00 209 PRO A CA 1
ATOM 1665 C C . PRO A 1 209 ? 8.253 2.357 -16.034 1.00 88.00 209 PRO A C 1
ATOM 1667 O O . PRO A 1 209 ? 9.202 2.446 -15.264 1.00 88.00 209 PRO A O 1
ATOM 1670 N N . PHE A 1 210 ? 8.289 2.884 -17.262 1.00 82.81 210 PHE A N 1
ATOM 1671 C CA . PHE A 1 210 ? 9.564 3.096 -17.969 1.00 82.81 210 PHE A CA 1
ATOM 1672 C C . PHE A 1 210 ? 10.007 4.554 -18.156 1.00 82.81 210 PHE A C 1
ATOM 1674 O O . PHE A 1 210 ? 11.165 4.802 -18.472 1.00 82.81 210 PHE A O 1
ATOM 1681 N N . SER A 1 211 ? 9.121 5.539 -18.003 1.00 86.06 211 SER A N 1
ATOM 1682 C CA . SER A 1 211 ? 9.379 6.918 -18.462 1.00 86.06 211 SER A CA 1
ATOM 1683 C C . SER A 1 211 ? 9.456 7.950 -17.334 1.00 86.06 211 SER A C 1
ATOM 1685 O O . SER A 1 211 ? 9.535 9.153 -17.589 1.00 86.06 211 SER A O 1
ATOM 1687 N N . CYS A 1 212 ? 9.429 7.519 -16.071 1.00 93.06 212 CYS A N 1
ATOM 1688 C CA . CYS A 1 212 ? 9.493 8.439 -14.942 1.00 93.06 212 CYS A CA 1
ATOM 1689 C C . CYS A 1 212 ? 10.941 8.848 -14.632 1.00 93.06 212 CYS A C 1
ATOM 1691 O O . CYS A 1 212 ? 11.665 8.143 -13.930 1.00 93.06 212 CYS A O 1
ATOM 1693 N N . LYS A 1 213 ? 11.343 10.044 -15.082 1.00 91.75 213 LYS A N 1
ATOM 1694 C CA . LYS A 1 213 ? 12.681 10.607 -14.811 1.00 91.75 213 LYS A CA 1
ATOM 1695 C C . LYS A 1 213 ? 13.023 10.698 -13.318 1.00 91.75 213 LYS A C 1
ATOM 1697 O O . LYS A 1 213 ? 14.181 10.540 -12.948 1.00 91.75 213 LYS A O 1
ATOM 1702 N N . PHE A 1 214 ? 12.031 10.963 -12.465 1.00 94.00 214 PHE A N 1
ATOM 1703 C CA . PHE A 1 214 ? 12.236 11.070 -11.020 1.00 94.00 214 PHE A CA 1
ATOM 1704 C C . PHE A 1 214 ? 12.511 9.703 -10.405 1.00 94.00 214 PHE A C 1
ATOM 1706 O O . PHE A 1 214 ? 13.426 9.575 -9.603 1.00 94.00 214 PHE A O 1
ATOM 1713 N N . HIS A 1 215 ? 11.784 8.673 -10.833 1.00 92.44 215 HIS A N 1
ATOM 1714 C CA . HIS A 1 215 ? 12.000 7.319 -10.342 1.00 92.44 215 HIS A CA 1
ATOM 1715 C C . HIS A 1 215 ? 13.334 6.734 -10.810 1.00 92.44 215 HIS A C 1
ATOM 1717 O O . HIS A 1 215 ? 14.058 6.139 -10.013 1.00 92.44 215 HIS A O 1
ATOM 1723 N N . ILE A 1 216 ? 13.699 6.975 -12.073 1.00 88.88 216 ILE A N 1
ATOM 1724 C CA . ILE A 1 216 ? 15.020 6.622 -12.607 1.00 88.88 216 ILE A CA 1
ATOM 1725 C C . ILE A 1 216 ? 16.118 7.253 -11.742 1.00 88.88 216 ILE A C 1
ATOM 1727 O O . ILE A 1 216 ? 16.977 6.547 -11.225 1.00 88.88 216 ILE A O 1
ATOM 1731 N N . LYS A 1 217 ? 16.046 8.567 -11.485 1.00 89.00 217 LYS A N 1
ATOM 1732 C CA . LYS A 1 217 ? 17.001 9.244 -10.594 1.00 89.00 217 LYS A CA 1
ATOM 1733 C C . LYS A 1 217 ? 17.001 8.648 -9.181 1.00 89.00 217 LYS A C 1
ATOM 1735 O O . LYS A 1 217 ? 18.064 8.350 -8.651 1.00 89.00 217 LYS A O 1
ATOM 1740 N N . TYR A 1 218 ? 15.827 8.441 -8.585 1.00 89.75 218 TYR A N 1
ATOM 1741 C CA . TYR A 1 218 ? 15.684 7.917 -7.223 1.00 89.75 218 TYR A CA 1
ATOM 1742 C C . TYR A 1 218 ? 16.307 6.523 -7.053 1.00 89.75 218 TYR A C 1
ATOM 1744 O O . TYR A 1 218 ? 16.958 6.262 -6.050 1.00 89.75 218 TYR A O 1
ATOM 1752 N N . THR A 1 219 ? 16.144 5.637 -8.039 1.00 87.62 219 THR A N 1
ATOM 1753 C CA . THR A 1 219 ? 16.684 4.264 -7.993 1.00 87.62 219 THR A CA 1
ATOM 1754 C C . THR A 1 219 ? 18.182 4.185 -8.279 1.00 87.62 219 THR A C 1
ATOM 1756 O O . THR A 1 219 ? 18.826 3.219 -7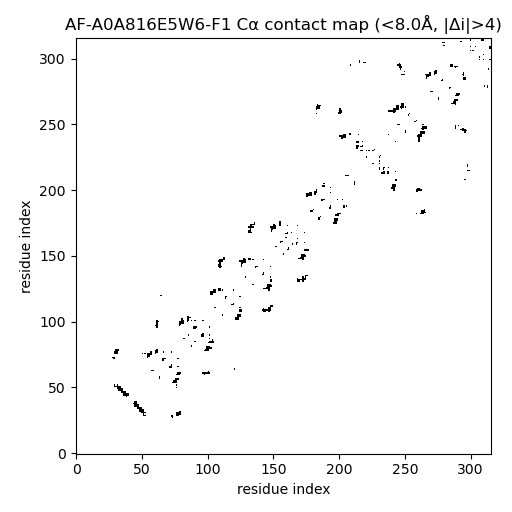.880 1.00 87.62 219 THR A O 1
ATOM 1759 N N . GLN A 1 220 ? 18.747 5.187 -8.953 1.00 84.06 220 GLN A N 1
ATOM 1760 C CA . GLN A 1 220 ? 20.156 5.200 -9.353 1.00 84.06 220 GLN A CA 1
ATOM 1761 C C . GLN A 1 220 ? 21.054 5.997 -8.407 1.00 84.06 220 GLN A C 1
ATOM 1763 O O . GLN A 1 220 ? 22.263 5.757 -8.340 1.00 84.06 220 GLN A O 1
ATOM 1768 N N . ILE A 1 221 ? 20.507 6.961 -7.678 1.00 81.88 221 ILE A N 1
ATOM 1769 C CA . ILE A 1 221 ? 21.290 7.780 -6.758 1.00 81.88 221 ILE A CA 1
ATOM 1770 C C . ILE A 1 221 ? 21.463 7.034 -5.434 1.00 81.88 221 ILE A C 1
ATOM 1772 O O . ILE A 1 221 ? 20.508 6.504 -4.874 1.00 81.88 221 ILE A O 1
ATOM 1776 N N . ASN A 1 222 ? 22.691 7.008 -4.907 1.00 76.06 222 ASN A N 1
ATOM 1777 C CA . ASN A 1 222 ? 22.931 6.502 -3.561 1.00 76.06 222 ASN A CA 1
ATOM 1778 C C . ASN A 1 222 ? 22.588 7.604 -2.540 1.00 76.06 222 ASN A C 1
ATOM 1780 O O . ASN A 1 222 ? 23.340 8.580 -2.436 1.00 76.06 222 ASN A O 1
ATOM 1784 N N . PRO A 1 223 ? 21.525 7.444 -1.733 1.00 71.00 223 PRO A N 1
ATOM 1785 C CA . PRO A 1 223 ? 21.073 8.478 -0.799 1.00 71.00 223 PRO A CA 1
ATOM 1786 C C . PRO A 1 223 ? 22.068 8.767 0.331 1.00 71.00 223 PRO A C 1
ATOM 1788 O O . PRO A 1 223 ? 21.967 9.785 1.018 1.00 71.00 223 PRO A O 1
ATOM 1791 N N . LYS A 1 224 ? 23.038 7.869 0.558 1.00 73.75 224 LYS A N 1
ATOM 1792 C CA . LYS A 1 224 ? 24.116 8.081 1.534 1.00 73.75 224 LYS A CA 1
ATOM 1793 C C . LYS A 1 224 ? 25.206 9.017 1.009 1.00 73.75 224 LYS A C 1
ATOM 1795 O O . LYS A 1 224 ? 25.984 9.518 1.813 1.00 73.75 224 LYS A O 1
ATOM 1800 N N . ILE A 1 225 ? 25.274 9.222 -0.306 1.00 72.69 225 ILE A N 1
ATOM 1801 C CA . ILE A 1 225 ? 26.355 9.955 -0.975 1.00 72.69 225 ILE A CA 1
ATOM 1802 C C . ILE A 1 225 ? 25.852 11.292 -1.525 1.00 72.69 225 ILE A C 1
ATOM 1804 O O . ILE A 1 225 ? 26.547 12.295 -1.401 1.00 72.69 225 ILE A O 1
ATOM 1808 N N . ASP A 1 226 ? 24.644 11.332 -2.087 1.00 73.06 226 ASP A N 1
ATOM 1809 C CA . ASP A 1 226 ? 24.106 12.519 -2.752 1.00 73.06 226 ASP A CA 1
ATOM 1810 C C . ASP A 1 226 ? 22.764 12.932 -2.127 1.00 73.06 226 ASP A C 1
ATOM 1812 O O . ASP A 1 226 ? 21.757 12.233 -2.238 1.00 73.06 226 ASP A O 1
ATOM 1816 N N . ARG A 1 227 ? 22.779 14.082 -1.442 1.00 79.88 227 ARG A N 1
ATOM 1817 C CA . ARG A 1 227 ? 21.599 14.762 -0.878 1.00 79.88 227 ARG A CA 1
ATOM 1818 C C . ARG A 1 227 ? 21.300 16.074 -1.604 1.00 79.88 227 ARG A C 1
ATOM 1820 O O . ARG A 1 227 ? 20.855 17.045 -0.991 1.00 79.88 227 ARG A O 1
ATOM 1827 N N . SER A 1 228 ? 21.609 16.140 -2.894 1.00 85.06 228 SER A N 1
ATOM 1828 C CA . SER A 1 228 ? 21.292 17.298 -3.723 1.00 85.06 228 SER A CA 1
ATOM 1829 C C . SER A 1 228 ? 19.792 17.608 -3.711 1.00 85.06 228 SER A C 1
ATOM 1831 O O . SER A 1 228 ? 18.943 16.744 -3.480 1.00 85.06 228 SER A O 1
ATOM 1833 N N . ALA A 1 229 ? 19.449 18.863 -4.010 1.00 86.06 229 ALA A N 1
ATOM 1834 C CA . ALA A 1 229 ? 18.056 19.290 -4.146 1.00 86.06 229 ALA A CA 1
ATOM 1835 C C . ALA A 1 229 ? 17.284 18.444 -5.178 1.00 86.06 229 ALA A C 1
ATOM 1837 O O . ALA A 1 229 ? 16.088 18.197 -5.016 1.00 86.06 229 ALA A O 1
ATOM 1838 N N . GLU A 1 230 ? 17.974 17.957 -6.214 1.00 83.75 230 GLU A N 1
ATOM 1839 C CA . GLU A 1 230 ? 17.388 17.071 -7.217 1.00 83.75 230 GLU A CA 1
ATOM 1840 C C . GLU A 1 230 ? 16.993 15.705 -6.645 1.00 83.75 230 GLU A C 1
ATOM 1842 O O . GLU A 1 230 ? 15.911 15.209 -6.972 1.00 83.75 230 GLU A O 1
ATOM 1847 N N . TYR A 1 231 ? 17.822 15.109 -5.778 1.00 88.19 231 TYR A N 1
ATOM 1848 C CA . TYR A 1 231 ? 17.478 13.860 -5.093 1.00 88.19 231 TYR A CA 1
ATOM 1849 C C . TYR A 1 231 ? 16.241 14.048 -4.207 1.00 88.19 231 TYR A C 1
ATOM 1851 O O . TYR A 1 231 ? 15.298 13.265 -4.297 1.00 88.19 231 TYR A O 1
ATOM 1859 N N . THR A 1 232 ? 16.187 15.130 -3.424 1.00 89.81 232 THR A N 1
ATOM 1860 C CA . THR A 1 232 ? 15.030 15.437 -2.566 1.00 89.81 232 THR A CA 1
ATOM 1861 C C . THR A 1 232 ? 13.738 15.560 -3.377 1.00 89.81 232 THR A C 1
ATOM 1863 O O . THR A 1 232 ? 12.688 15.070 -2.956 1.00 89.81 232 THR A O 1
ATOM 1866 N N . GLN A 1 233 ? 13.796 16.162 -4.570 1.00 93.12 233 GLN A N 1
ATOM 1867 C CA . GLN A 1 233 ? 12.641 16.241 -5.466 1.00 93.12 233 GLN A CA 1
ATOM 1868 C C . GLN A 1 233 ? 12.231 14.858 -5.999 1.00 93.12 233 GLN A C 1
ATOM 1870 O O . GLN A 1 233 ? 11.038 14.554 -6.062 1.00 93.12 233 GLN A O 1
ATOM 1875 N N . ALA A 1 234 ? 13.201 14.015 -6.360 1.00 93.25 234 ALA A N 1
ATOM 1876 C CA . ALA A 1 234 ? 12.955 12.654 -6.826 1.00 93.25 234 ALA A CA 1
ATOM 1877 C C . ALA A 1 234 ? 12.350 11.759 -5.730 1.00 93.25 234 ALA A C 1
ATOM 1879 O O . ALA A 1 234 ? 11.386 11.039 -5.993 1.00 93.25 234 ALA A O 1
ATOM 1880 N N . GLU A 1 235 ? 12.858 11.847 -4.499 1.00 93.19 235 GLU A N 1
ATOM 1881 C CA . GLU A 1 235 ? 12.299 11.147 -3.341 1.00 93.19 235 GLU A CA 1
ATOM 1882 C C . GLU A 1 235 ? 10.881 11.629 -3.036 1.00 93.19 235 GLU A C 1
ATOM 1884 O O . GLU A 1 235 ? 9.970 10.812 -2.904 1.00 93.19 235 GLU A O 1
ATOM 1889 N N . THR A 1 236 ? 10.669 12.947 -3.003 1.00 95.25 236 THR A N 1
ATOM 1890 C CA . THR A 1 236 ? 9.337 13.526 -2.789 1.00 95.25 236 THR A CA 1
ATOM 1891 C C . THR A 1 236 ? 8.353 13.003 -3.833 1.00 95.25 236 THR A C 1
ATOM 1893 O O . THR A 1 236 ? 7.261 12.569 -3.479 1.00 95.25 236 THR A O 1
ATOM 1896 N N . HIS A 1 237 ? 8.739 12.965 -5.112 1.00 97.00 237 HIS A N 1
ATOM 1897 C CA . HIS A 1 237 ? 7.912 12.382 -6.170 1.00 97.00 237 HIS A CA 1
ATOM 1898 C C . HIS A 1 237 ? 7.575 10.909 -5.897 1.00 97.00 237 HIS A C 1
ATOM 1900 O O . HIS A 1 237 ? 6.412 10.527 -6.002 1.00 97.00 237 HIS A O 1
ATOM 1906 N N . CYS A 1 238 ? 8.558 10.085 -5.523 1.00 95.44 238 CYS A N 1
ATOM 1907 C CA . CYS A 1 238 ? 8.348 8.652 -5.276 1.00 95.44 238 CYS A CA 1
ATOM 1908 C C . CYS A 1 238 ? 7.545 8.356 -3.998 1.00 95.44 238 CYS A C 1
ATOM 1910 O O . CYS A 1 238 ? 7.001 7.267 -3.869 1.00 95.44 238 CYS A O 1
ATOM 1912 N N . LEU A 1 239 ? 7.442 9.311 -3.069 1.00 94.81 239 LEU A N 1
ATOM 1913 C CA . LEU A 1 239 ? 6.544 9.226 -1.912 1.00 94.81 239 LEU A CA 1
ATOM 1914 C C . LEU A 1 239 ? 5.094 9.595 -2.254 1.00 94.81 239 LEU A C 1
ATOM 1916 O O . LEU A 1 239 ? 4.171 9.089 -1.622 1.00 94.81 239 LEU A O 1
ATOM 1920 N N . HIS A 1 240 ? 4.886 10.473 -3.239 1.00 96.50 240 HIS A N 1
ATOM 1921 C CA . HIS A 1 240 ? 3.548 10.898 -3.668 1.00 96.50 240 HIS A CA 1
ATOM 1922 C C . HIS A 1 240 ? 2.945 9.991 -4.742 1.00 96.50 240 HIS A C 1
ATOM 1924 O O . HIS A 1 240 ? 1.722 9.916 -4.854 1.00 96.50 240 HIS A O 1
ATOM 1930 N N . TYR A 1 241 ? 3.789 9.325 -5.535 1.00 97.38 241 TYR A N 1
ATOM 1931 C CA . TYR A 1 241 ? 3.361 8.481 -6.642 1.00 97.38 241 TYR A CA 1
ATOM 1932 C C . TYR A 1 241 ? 3.960 7.087 -6.570 1.00 97.38 241 TYR A C 1
ATOM 1934 O O . TYR A 1 241 ? 5.170 6.925 -6.394 1.00 97.38 241 TYR A O 1
ATOM 1942 N N . SER A 1 242 ? 3.122 6.092 -6.839 1.00 97.56 242 SER A N 1
ATOM 1943 C CA . SER A 1 242 ? 3.561 4.703 -6.875 1.00 97.56 242 SER A CA 1
ATOM 1944 C C . SER A 1 242 ? 4.183 4.332 -8.210 1.00 97.56 242 SER A C 1
ATOM 1946 O O . SER A 1 242 ? 3.787 4.839 -9.264 1.00 97.56 242 SER A O 1
ATOM 1948 N N . HIS A 1 243 ? 5.149 3.423 -8.171 1.00 97.19 243 HIS A N 1
ATOM 1949 C CA . HIS A 1 243 ? 5.852 2.930 -9.351 1.00 97.19 243 HIS A CA 1
ATOM 1950 C C . HIS A 1 243 ? 5.863 1.404 -9.369 1.00 97.19 243 HIS A C 1
ATOM 1952 O O . HIS A 1 243 ? 5.804 0.760 -8.323 1.00 97.19 243 HIS A O 1
ATOM 1958 N N . VAL A 1 244 ? 5.938 0.807 -10.558 1.00 95.69 244 VAL A N 1
ATOM 1959 C CA . VAL A 1 244 ? 6.082 -0.645 -10.673 1.00 95.69 244 VAL A CA 1
ATOM 1960 C C . VAL A 1 244 ? 7.418 -1.082 -10.076 1.00 95.69 244 VAL A C 1
ATOM 1962 O O . VAL A 1 244 ? 8.472 -0.578 -10.458 1.00 95.69 244 VAL A O 1
ATOM 1965 N N . CYS A 1 245 ? 7.371 -2.034 -9.147 1.00 95.38 245 CYS A N 1
ATOM 1966 C CA . CYS A 1 245 ? 8.555 -2.625 -8.549 1.00 95.38 245 CYS A CA 1
ATOM 1967 C C . CYS A 1 245 ? 9.338 -3.400 -9.610 1.00 95.38 245 CYS A C 1
ATOM 1969 O O . CYS A 1 245 ? 8.796 -4.298 -10.255 1.00 95.38 245 CYS A O 1
ATOM 1971 N N . GLY A 1 246 ? 10.633 -3.104 -9.744 1.00 91.75 246 GLY A N 1
ATOM 1972 C CA . GLY A 1 246 ? 11.502 -3.787 -10.703 1.00 91.75 246 GLY A CA 1
ATOM 1973 C C . GLY A 1 246 ? 11.678 -5.284 -10.445 1.00 91.75 246 GLY A C 1
ATOM 1974 O O . GLY A 1 246 ? 12.096 -5.988 -11.349 1.00 91.75 246 GLY A O 1
ATOM 1975 N N . TRP A 1 247 ? 11.335 -5.780 -9.254 1.00 93.25 247 TRP A N 1
ATOM 1976 C CA . TRP A 1 247 ? 11.385 -7.206 -8.905 1.00 93.25 247 TRP A CA 1
ATOM 1977 C C . TRP A 1 247 ? 10.035 -7.922 -9.029 1.00 93.25 247 TRP A C 1
ATOM 1979 O O . TRP A 1 247 ? 9.972 -9.133 -8.822 1.00 93.25 247 TRP A O 1
ATOM 1989 N N . GLY A 1 248 ? 8.955 -7.191 -9.333 1.00 92.81 248 GLY A N 1
ATOM 1990 C CA . GLY A 1 248 ? 7.619 -7.760 -9.509 1.00 92.81 248 GLY A CA 1
ATOM 1991 C C . GLY A 1 248 ? 7.242 -8.727 -8.384 1.00 92.81 248 GLY A C 1
ATOM 1992 O O . GLY A 1 248 ? 7.322 -8.396 -7.203 1.00 92.81 248 GLY A O 1
ATOM 1993 N N . ARG A 1 249 ? 6.870 -9.955 -8.748 1.00 92.12 249 ARG A N 1
ATOM 1994 C CA . ARG A 1 249 ? 6.457 -11.002 -7.793 1.00 92.12 249 ARG A CA 1
ATOM 1995 C C . ARG A 1 249 ? 7.567 -11.562 -6.897 1.00 92.12 249 ARG A C 1
ATOM 1997 O O . ARG A 1 249 ? 7.250 -12.293 -5.965 1.00 92.12 249 ARG A O 1
ATOM 2004 N N . LEU A 1 250 ? 8.836 -11.300 -7.207 1.00 95.00 250 LEU A N 1
ATOM 2005 C CA . LEU A 1 250 ? 9.982 -11.763 -6.417 1.00 95.00 250 LEU A CA 1
ATOM 2006 C C . LEU A 1 250 ? 10.498 -10.695 -5.452 1.00 95.00 250 LEU A C 1
ATOM 2008 O O . LEU A 1 250 ? 11.518 -10.894 -4.798 1.00 95.00 250 LEU A O 1
ATOM 2012 N N . CYS A 1 251 ? 9.815 -9.554 -5.356 1.00 95.75 251 CYS A N 1
ATOM 2013 C CA . CYS A 1 251 ? 10.193 -8.532 -4.401 1.00 95.75 251 CYS A CA 1
ATOM 2014 C C . CYS A 1 251 ? 10.093 -9.061 -2.963 1.00 95.75 251 CYS A C 1
ATOM 2016 O O . CYS A 1 251 ? 9.049 -9.554 -2.541 1.00 95.75 251 CYS A O 1
ATOM 2018 N N . THR A 1 252 ? 11.180 -8.920 -2.207 1.00 96.00 252 THR A N 1
ATOM 2019 C CA . THR A 1 252 ? 11.258 -9.310 -0.792 1.00 96.00 252 THR A CA 1
ATOM 2020 C C . THR A 1 252 ? 11.168 -8.118 0.162 1.00 96.00 252 THR A C 1
ATOM 2022 O O . THR A 1 252 ? 11.290 -8.302 1.371 1.00 96.00 252 THR A O 1
ATOM 2025 N N . ASP A 1 253 ? 11.012 -6.893 -0.350 1.00 94.62 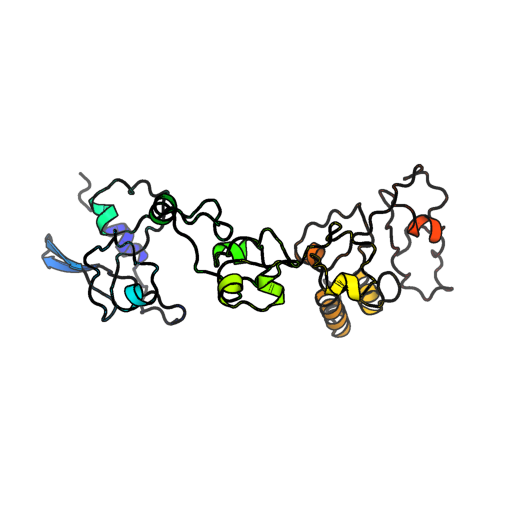253 ASP A N 1
ATOM 2026 C CA . ASP A 1 253 ? 10.870 -5.699 0.485 1.00 94.62 253 ASP A CA 1
ATOM 2027 C C . ASP A 1 253 ? 9.451 -5.645 1.060 1.00 94.62 253 ASP A C 1
ATOM 2029 O O . ASP A 1 253 ? 8.466 -5.451 0.349 1.00 94.62 253 ASP A O 1
ATOM 2033 N N . THR A 1 254 ? 9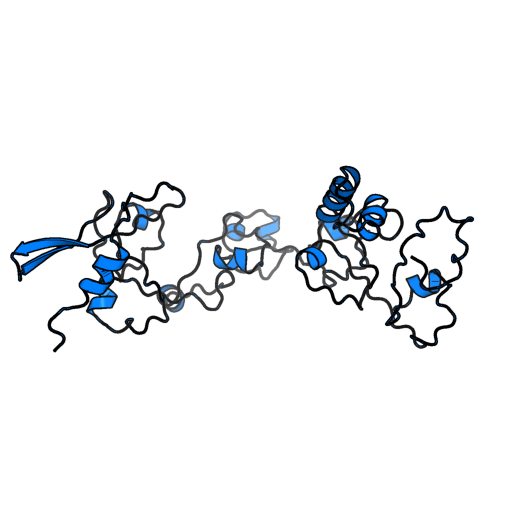.352 -5.850 2.370 1.00 92.69 254 THR A N 1
ATOM 2034 C CA . THR A 1 254 ? 8.089 -5.823 3.116 1.00 92.69 254 THR A CA 1
ATOM 2035 C C . THR A 1 254 ? 7.920 -4.539 3.924 1.00 92.69 254 THR A C 1
ATOM 2037 O O . THR A 1 254 ? 7.088 -4.492 4.831 1.00 92.69 254 THR A O 1
ATOM 2040 N N . SER A 1 255 ? 8.739 -3.514 3.677 1.00 94.12 255 SER A N 1
ATOM 2041 C CA . SER A 1 255 ? 8.627 -2.248 4.394 1.00 94.12 255 SER A CA 1
ATOM 2042 C C . SER A 1 255 ? 7.316 -1.540 4.053 1.00 94.12 255 SER A C 1
ATOM 2044 O O . SER A 1 255 ? 6.817 -1.608 2.930 1.00 94.12 255 SER A O 1
ATOM 2046 N N . GLU A 1 256 ? 6.762 -0.814 5.024 1.00 89.44 256 GLU A N 1
ATOM 2047 C CA . GLU A 1 256 ? 5.522 -0.052 4.832 1.00 89.44 256 GLU A CA 1
ATOM 2048 C C . GLU A 1 256 ? 5.674 1.012 3.733 1.00 89.44 256 GLU A C 1
ATOM 2050 O O . GLU A 1 256 ? 4.786 1.216 2.907 1.00 89.44 256 GLU A O 1
ATOM 2055 N N . LYS A 1 257 ? 6.843 1.665 3.672 1.00 93.25 257 LYS A N 1
ATOM 2056 C CA . LYS A 1 257 ? 7.153 2.623 2.605 1.00 93.25 257 LYS A CA 1
ATOM 2057 C C . LYS A 1 257 ? 7.059 1.947 1.236 1.00 93.25 257 LYS A C 1
ATOM 2059 O O . LYS A 1 257 ? 6.446 2.514 0.334 1.00 93.25 257 LYS A O 1
ATOM 2064 N N . HIS A 1 258 ? 7.638 0.756 1.082 1.00 95.38 258 HIS A N 1
ATOM 2065 C CA . HIS A 1 258 ? 7.593 0.004 -0.170 1.00 95.38 258 HIS A CA 1
ATOM 2066 C C . HIS A 1 258 ? 6.174 -0.454 -0.515 1.00 95.38 258 HIS A C 1
ATOM 2068 O O . HIS A 1 258 ? 5.708 -0.172 -1.613 1.00 95.38 258 HIS A O 1
ATOM 2074 N N . SER A 1 259 ? 5.428 -1.054 0.418 1.00 92.31 259 SER A N 1
ATOM 2075 C CA . SER A 1 259 ? 4.050 -1.506 0.154 1.00 92.31 259 SER A CA 1
ATOM 2076 C C . SER A 1 259 ? 3.111 -0.373 -0.281 1.00 92.31 259 SER A C 1
ATOM 2078 O O . SER A 1 259 ? 2.221 -0.593 -1.103 1.00 92.31 259 SER A O 1
ATOM 2080 N N . ARG A 1 260 ? 3.346 0.848 0.217 1.00 94.38 260 ARG A N 1
ATOM 2081 C CA . ARG A 1 260 ? 2.580 2.052 -0.134 1.00 94.38 260 ARG A CA 1
ATOM 2082 C C . ARG A 1 260 ? 3.003 2.724 -1.438 1.00 94.38 260 ARG A C 1
ATOM 2084 O O . ARG A 1 260 ? 2.223 3.503 -1.978 1.00 94.38 260 ARG A O 1
ATOM 2091 N N . THR A 1 261 ? 4.216 2.485 -1.931 1.00 96.56 261 THR A N 1
ATOM 2092 C CA . THR A 1 261 ? 4.771 3.200 -3.101 1.00 96.56 261 THR A CA 1
ATOM 2093 C C . THR A 1 261 ? 5.134 2.279 -4.264 1.00 96.56 261 THR A C 1
ATOM 2095 O O . THR A 1 261 ? 5.504 2.755 -5.340 1.00 96.56 261 THR A O 1
ATOM 2098 N N . ALA A 1 262 ? 4.993 0.966 -4.093 1.00 97.25 262 ALA A N 1
ATOM 2099 C CA . ALA A 1 262 ? 5.334 -0.028 -5.094 1.00 97.25 262 ALA A CA 1
ATOM 2100 C C . ALA A 1 262 ? 4.103 -0.783 -5.607 1.00 97.25 262 ALA A C 1
ATOM 2102 O O . ALA A 1 262 ? 3.222 -1.191 -4.851 1.00 97.25 262 ALA A O 1
ATOM 2103 N N . ILE A 1 263 ? 4.081 -1.013 -6.919 1.00 97.06 263 ILE A N 1
ATOM 2104 C CA . ILE A 1 263 ? 3.087 -1.835 -7.615 1.00 97.06 263 ILE A CA 1
ATOM 2105 C C . ILE A 1 263 ? 3.792 -3.115 -8.074 1.00 97.06 263 ILE A C 1
ATOM 2107 O O . ILE A 1 263 ? 4.769 -3.056 -8.820 1.00 97.06 263 ILE A O 1
ATOM 2111 N N . HIS A 1 264 ? 3.322 -4.281 -7.648 1.00 95.88 264 HIS A N 1
ATOM 2112 C CA . HIS A 1 264 ? 3.953 -5.568 -7.942 1.00 95.88 264 HIS A CA 1
ATOM 2113 C C . HIS A 1 264 ? 3.239 -6.269 -9.095 1.00 95.88 264 HIS A C 1
ATOM 2115 O O . HIS A 1 264 ? 2.234 -6.944 -8.916 1.00 95.88 264 HIS A O 1
ATOM 2121 N N . ILE A 1 265 ? 3.753 -6.136 -10.314 1.00 91.88 265 ILE A N 1
ATOM 2122 C CA . ILE A 1 265 ? 3.160 -6.842 -11.452 1.00 91.88 265 ILE A CA 1
ATOM 2123 C C . ILE A 1 265 ? 3.637 -8.291 -11.445 1.00 91.88 265 ILE A C 1
ATOM 2125 O O . ILE A 1 265 ? 4.804 -8.574 -11.700 1.00 91.88 265 ILE A O 1
ATOM 2129 N N . ALA A 1 266 ? 2.727 -9.214 -11.140 1.00 88.56 266 ALA A N 1
ATOM 2130 C CA . ALA A 1 266 ? 3.026 -10.636 -11.135 1.00 88.56 266 ALA A CA 1
ATOM 2131 C C . ALA A 1 266 ? 3.060 -11.191 -12.564 1.00 88.56 266 ALA A C 1
ATOM 2133 O O . ALA A 1 266 ? 2.020 -11.383 -13.195 1.00 88.56 266 ALA A O 1
ATOM 2134 N N . ARG A 1 267 ? 4.265 -11.468 -13.069 1.00 90.31 267 ARG A N 1
ATOM 2135 C CA . ARG A 1 267 ? 4.471 -12.116 -14.369 1.00 90.31 267 ARG A CA 1
ATOM 2136 C C . ARG A 1 267 ? 4.627 -13.628 -14.217 1.00 90.31 267 ARG A C 1
ATOM 2138 O O . ARG A 1 267 ? 4.735 -14.178 -13.112 1.00 90.31 267 ARG A O 1
ATOM 2145 N N . GLN A 1 268 ? 4.581 -14.332 -15.343 1.00 93.06 268 GLN A N 1
ATOM 2146 C CA . GLN A 1 268 ? 4.811 -15.775 -15.348 1.00 93.06 268 GLN A CA 1
ATOM 2147 C C . GLN A 1 268 ? 6.278 -16.052 -15.022 1.00 93.06 268 GLN A C 1
ATOM 2149 O O . GLN A 1 268 ? 7.152 -15.335 -15.490 1.00 93.06 268 GLN A O 1
ATOM 2154 N N . MET A 1 269 ? 6.571 -17.083 -14.229 1.00 96.06 269 MET A N 1
ATOM 2155 C CA . MET A 1 269 ? 7.967 -17.498 -14.057 1.00 96.06 269 MET A CA 1
ATOM 2156 C C . MET A 1 269 ? 8.501 -18.000 -15.398 1.00 96.06 269 MET A C 1
ATOM 2158 O O . MET A 1 269 ? 7.815 -18.762 -16.084 1.00 96.06 269 MET A O 1
ATOM 2162 N N . CYS A 1 270 ? 9.703 -17.574 -15.783 1.00 96.50 270 CYS A N 1
ATOM 2163 C CA . CYS A 1 270 ? 10.355 -18.113 -16.965 1.00 96.50 270 CYS A CA 1
ATOM 2164 C C . CYS A 1 270 ? 10.612 -19.615 -16.761 1.00 96.50 270 CYS A C 1
ATOM 2166 O O . CYS A 1 270 ? 11.192 -19.984 -15.740 1.00 96.50 270 CYS A O 1
ATOM 2168 N N . PRO A 1 271 ? 10.233 -20.489 -17.710 1.00 97.00 271 PRO A N 1
ATOM 2169 C CA . PRO A 1 271 ? 10.486 -21.925 -17.582 1.00 97.00 271 PRO A CA 1
ATOM 2170 C C . PRO A 1 271 ? 11.982 -22.269 -17.569 1.00 97.00 271 PRO A C 1
ATOM 2172 O O . PRO A 1 271 ? 12.366 -23.296 -17.015 1.00 97.00 271 PRO A O 1
ATOM 2175 N N . ASP A 1 272 ? 12.813 -21.410 -18.165 1.00 97.00 272 ASP A N 1
ATOM 2176 C CA . ASP A 1 272 ? 14.260 -21.604 -18.253 1.00 97.00 272 ASP A CA 1
ATOM 2177 C C . ASP A 1 272 ? 15.039 -20.880 -17.145 1.00 97.00 272 ASP A C 1
ATOM 2179 O O . ASP A 1 272 ? 16.223 -21.156 -16.998 1.00 97.00 272 ASP A O 1
ATOM 2183 N N . ASP A 1 273 ? 14.396 -19.970 -16.401 1.00 94.69 273 ASP A N 1
ATOM 2184 C CA . ASP A 1 273 ? 14.957 -19.159 -15.306 1.00 94.69 273 ASP A CA 1
ATOM 2185 C C . ASP A 1 273 ? 16.434 -18.740 -15.503 1.00 94.69 273 ASP A C 1
ATOM 2187 O O . ASP A 1 273 ? 16.744 -17.931 -16.379 1.00 94.69 273 ASP A O 1
ATOM 2191 N N . ASP A 1 274 ? 17.355 -19.323 -14.734 1.00 92.56 274 ASP A N 1
ATOM 2192 C CA . ASP A 1 274 ? 18.801 -19.069 -14.750 1.00 92.56 274 ASP A CA 1
ATOM 2193 C C . ASP A 1 274 ? 19.498 -19.454 -16.067 1.00 92.56 274 ASP A C 1
ATOM 2195 O O . ASP A 1 274 ? 20.550 -18.918 -16.413 1.00 92.56 274 ASP A O 1
ATOM 2199 N N . ARG A 1 275 ? 18.902 -20.368 -16.834 1.00 95.12 275 ARG A N 1
ATOM 2200 C CA . ARG A 1 275 ? 19.385 -20.828 -18.144 1.00 95.12 275 ARG A CA 1
ATOM 2201 C C . ARG A 1 275 ? 18.699 -20.114 -19.304 1.00 95.12 275 ARG A C 1
ATOM 2203 O O . ARG A 1 275 ? 18.908 -20.490 -20.465 1.00 95.12 275 ARG A O 1
ATOM 2210 N N . CYS A 1 276 ? 17.887 -19.094 -19.024 1.00 95.19 276 CYS A N 1
ATOM 2211 C CA . CYS A 1 276 ? 17.182 -18.359 -20.055 1.00 95.19 276 CYS A CA 1
ATOM 2212 C C . CYS A 1 276 ? 18.161 -17.679 -21.022 1.00 95.19 276 CYS A C 1
ATOM 2214 O O . CYS A 1 276 ? 18.978 -16.843 -20.653 1.00 95.19 276 CYS A O 1
ATOM 2216 N N . ARG A 1 277 ? 18.045 -17.992 -22.316 1.00 94.88 277 ARG A N 1
ATOM 2217 C CA . ARG A 1 277 ? 18.853 -17.351 -23.373 1.00 94.88 277 ARG A CA 1
ATOM 2218 C C . ARG A 1 277 ? 18.238 -16.051 -23.894 1.00 94.88 277 ARG A C 1
ATOM 2220 O O . ARG A 1 277 ? 18.804 -15.405 -24.771 1.00 94.88 277 ARG A O 1
ATOM 2227 N N . ARG A 1 278 ? 17.057 -15.685 -23.386 1.00 93.31 278 ARG A N 1
ATOM 2228 C CA . ARG A 1 278 ? 16.265 -14.525 -23.816 1.00 93.31 278 ARG A CA 1
ATOM 2229 C C . ARG A 1 278 ? 16.344 -13.358 -22.832 1.00 93.31 278 ARG A C 1
ATOM 2231 O O . ARG A 1 278 ? 15.533 -12.446 -22.932 1.00 93.31 278 ARG A O 1
ATOM 2238 N N . LEU A 1 279 ? 17.332 -13.347 -21.934 1.00 90.31 279 LEU A N 1
ATOM 2239 C CA . LEU A 1 279 ? 17.523 -12.253 -20.976 1.00 90.31 279 LEU A CA 1
ATOM 2240 C C . LEU A 1 279 ? 17.736 -10.898 -21.666 1.00 90.31 279 LEU A C 1
ATOM 2242 O O . LEU A 1 279 ? 17.334 -9.880 -21.134 1.00 90.31 279 LEU A O 1
ATOM 2246 N N . ASN A 1 280 ? 18.277 -10.864 -22.885 1.00 85.25 280 ASN A N 1
ATOM 2247 C CA . ASN A 1 280 ? 18.452 -9.618 -23.644 1.00 85.25 280 ASN A CA 1
ATOM 2248 C C . ASN A 1 280 ? 17.232 -9.216 -24.490 1.00 85.25 280 ASN A C 1
ATOM 2250 O O . ASN A 1 280 ? 17.316 -8.290 -25.294 1.00 85.25 280 ASN A O 1
ATOM 2254 N N . ASN A 1 281 ? 16.107 -9.917 -24.350 1.00 87.81 281 ASN A N 1
ATOM 2255 C CA . ASN A 1 281 ? 14.862 -9.591 -25.032 1.00 87.81 281 ASN A CA 1
ATOM 2256 C C . ASN A 1 281 ? 13.912 -8.894 -24.042 1.00 87.81 281 ASN A C 1
ATOM 2258 O O . ASN A 1 281 ? 13.309 -9.543 -23.193 1.00 87.81 281 ASN A O 1
ATOM 2262 N N . GLU A 1 282 ? 13.753 -7.577 -24.174 1.00 83.38 282 GLU A N 1
ATOM 2263 C CA . GLU A 1 282 ? 12.899 -6.777 -23.280 1.00 83.38 282 GLU A CA 1
ATOM 2264 C C . GLU A 1 282 ? 11.420 -7.191 -23.322 1.00 83.38 282 GLU A C 1
ATOM 2266 O O . GLU A 1 282 ? 10.734 -7.131 -22.307 1.00 83.38 282 GLU A O 1
ATOM 2271 N N . GLU A 1 283 ? 10.920 -7.67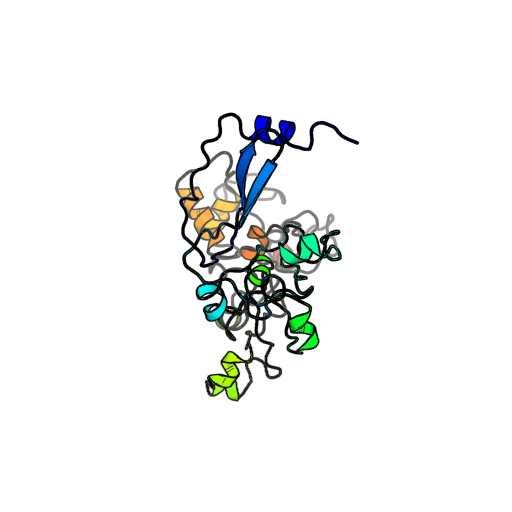8 -24.462 1.00 86.69 283 GLU A N 1
ATOM 2272 C CA . GLU A 1 283 ? 9.557 -8.219 -24.558 1.00 86.69 283 GLU A CA 1
ATOM 2273 C C . GLU A 1 283 ? 9.419 -9.518 -23.748 1.00 86.69 283 GLU A C 1
ATOM 2275 O O . GLU A 1 283 ? 8.403 -9.745 -23.091 1.00 86.69 283 GLU A O 1
ATOM 2280 N N . HIS A 1 284 ? 10.466 -10.351 -23.731 1.00 91.62 284 HIS A N 1
ATOM 2281 C CA . HIS A 1 284 ? 10.525 -11.537 -22.873 1.00 91.62 284 HIS A CA 1
ATOM 2282 C C . HIS A 1 284 ? 10.538 -11.148 -21.394 1.00 91.62 284 HIS A C 1
ATOM 2284 O O . HIS A 1 284 ? 9.744 -11.686 -20.627 1.00 91.62 284 HIS A O 1
ATOM 2290 N N . LEU A 1 285 ? 11.369 -10.182 -20.993 1.00 85.69 285 LEU A N 1
ATOM 2291 C CA . LEU A 1 285 ? 11.400 -9.701 -19.606 1.00 85.69 285 LEU A CA 1
ATOM 2292 C C . LEU A 1 285 ? 10.081 -9.035 -19.190 1.00 85.69 285 LEU A C 1
ATOM 2294 O O . LEU A 1 285 ? 9.630 -9.209 -18.061 1.00 85.69 285 LEU A O 1
ATOM 2298 N N . ALA A 1 286 ? 9.398 -8.344 -20.106 1.00 83.75 286 ALA A N 1
ATOM 2299 C CA . ALA A 1 286 ? 8.077 -7.769 -19.858 1.00 83.75 286 ALA A CA 1
ATOM 2300 C C . ALA A 1 286 ? 6.982 -8.831 -19.630 1.00 83.75 286 ALA A C 1
ATOM 2302 O O . ALA A 1 286 ? 5.972 -8.531 -18.989 1.00 83.75 286 ALA A O 1
ATOM 2303 N N . ALA A 1 287 ? 7.177 -10.059 -20.120 1.00 89.75 287 ALA A N 1
ATOM 2304 C CA . ALA A 1 287 ? 6.229 -11.165 -19.996 1.00 89.75 287 ALA A CA 1
ATOM 2305 C C . ALA A 1 287 ? 6.592 -12.182 -18.896 1.00 89.75 287 ALA A C 1
ATOM 2307 O O . ALA A 1 287 ? 5.692 -12.843 -18.367 1.00 89.75 287 ALA A O 1
ATOM 2308 N N . PHE A 1 288 ? 7.876 -12.298 -18.538 1.00 93.75 288 PHE A N 1
ATOM 2309 C CA . PHE A 1 288 ? 8.388 -13.329 -17.636 1.00 93.75 288 PHE A CA 1
ATOM 2310 C C . PHE A 1 288 ? 9.268 -12.780 -16.509 1.00 93.75 288 PHE A C 1
ATOM 2312 O O . PHE A 1 288 ? 10.103 -11.908 -16.726 1.00 93.75 288 PHE A O 1
ATOM 2319 N N . THR A 1 289 ? 9.133 -13.383 -15.330 1.00 94.44 289 THR A N 1
ATOM 2320 C CA . THR A 1 289 ? 9.983 -13.159 -14.157 1.00 94.44 289 THR A CA 1
ATOM 2321 C C . THR A 1 289 ? 11.088 -14.207 -14.064 1.00 94.44 289 THR A C 1
ATOM 2323 O O . THR A 1 289 ? 10.853 -15.384 -14.350 1.00 94.44 289 THR A O 1
ATOM 2326 N N . HIS A 1 290 ? 12.275 -13.783 -13.627 1.00 94.81 290 HIS A N 1
ATOM 2327 C CA . HIS A 1 290 ? 13.442 -14.638 -13.382 1.00 94.81 290 HIS A CA 1
ATOM 2328 C C . HIS A 1 290 ? 13.979 -14.387 -11.970 1.00 94.81 290 HIS A C 1
ATOM 2330 O O . HIS A 1 290 ? 13.900 -13.266 -11.475 1.00 94.81 290 HIS A O 1
ATOM 2336 N N . THR A 1 291 ? 14.565 -15.401 -11.337 1.00 93.81 291 THR A N 1
ATOM 2337 C CA . THR A 1 291 ? 14.998 -15.361 -9.931 1.00 93.81 291 THR A CA 1
ATOM 2338 C C . THR A 1 291 ? 16.028 -14.266 -9.648 1.00 93.81 291 THR A C 1
ATOM 2340 O O . THR A 1 291 ? 15.953 -13.596 -8.621 1.00 93.81 291 THR A O 1
ATOM 2343 N N . ASN A 1 292 ? 16.968 -14.056 -10.572 1.00 89.69 292 ASN A N 1
ATOM 2344 C CA . ASN A 1 292 ? 18.117 -13.164 -10.377 1.00 89.69 292 ASN A CA 1
ATOM 2345 C C . ASN A 1 292 ? 18.122 -11.952 -11.316 1.00 89.69 292 ASN A C 1
ATOM 2347 O O . ASN A 1 292 ? 19.111 -11.229 -11.368 1.00 89.69 292 ASN A O 1
ATOM 2351 N N . VAL A 1 293 ? 17.040 -11.724 -12.065 1.00 90.56 293 VAL A N 1
ATOM 2352 C CA . VAL A 1 293 ? 16.958 -10.624 -13.033 1.00 90.56 293 VAL A CA 1
ATOM 2353 C C . VAL A 1 293 ? 15.700 -9.820 -12.762 1.00 90.56 293 VAL A C 1
ATOM 2355 O O . VAL A 1 293 ? 14.615 -10.376 -12.605 1.00 90.56 293 VAL A O 1
ATOM 2358 N N . ARG A 1 294 ? 15.846 -8.493 -12.730 1.00 89.62 294 ARG A N 1
ATOM 2359 C CA . ARG A 1 294 ? 14.711 -7.584 -12.583 1.00 89.62 294 ARG A CA 1
ATOM 2360 C C . ARG A 1 294 ? 13.750 -7.730 -13.762 1.00 89.62 294 ARG A C 1
ATOM 2362 O O . ARG A 1 294 ? 14.150 -7.655 -14.921 1.00 89.62 294 ARG A O 1
ATOM 2369 N N . ASP A 1 295 ? 12.470 -7.804 -13.435 1.00 87.56 295 ASP A N 1
ATOM 2370 C CA . ASP A 1 295 ? 11.341 -7.669 -14.350 1.00 87.56 295 ASP A CA 1
ATOM 2371 C C . ASP A 1 295 ? 11.423 -6.351 -15.143 1.00 87.56 295 ASP A C 1
ATOM 2373 O O . ASP A 1 295 ? 11.107 -6.294 -16.333 1.00 87.56 295 ASP A O 1
ATOM 2377 N N . ILE A 1 296 ? 11.826 -5.260 -14.489 1.00 85.62 296 ILE A N 1
ATOM 2378 C CA . ILE A 1 296 ? 12.059 -3.966 -15.141 1.00 85.62 296 ILE A CA 1
ATOM 2379 C C . ILE A 1 296 ? 13.495 -3.552 -14.875 1.00 85.62 296 ILE A C 1
ATOM 2381 O O . ILE A 1 296 ? 13.871 -3.252 -13.737 1.00 85.62 296 ILE A O 1
ATOM 2385 N N . ARG A 1 297 ? 14.287 -3.527 -15.945 1.00 85.56 297 ARG A N 1
ATOM 2386 C CA . ARG A 1 297 ? 15.681 -3.099 -15.909 1.00 85.56 297 ARG A CA 1
ATOM 2387 C C . ARG A 1 297 ? 15.800 -1.610 -15.618 1.00 85.56 297 ARG A C 1
ATOM 2389 O O . ARG A 1 297 ? 14.953 -0.806 -16.014 1.00 85.56 297 ARG A O 1
ATOM 2396 N N . LEU A 1 298 ? 16.879 -1.249 -14.930 1.00 83.12 298 LEU A N 1
ATOM 2397 C CA . LEU A 1 298 ? 17.254 0.148 -14.775 1.00 83.12 298 LEU A CA 1
ATOM 2398 C C . LEU A 1 298 ? 17.749 0.686 -16.120 1.00 83.12 298 LEU A C 1
ATOM 2400 O O . LEU A 1 298 ? 18.371 -0.018 -16.910 1.00 83.12 298 LEU A O 1
ATOM 2404 N N . THR A 1 299 ? 17.468 1.954 -16.394 1.00 80.31 299 THR A N 1
ATOM 2405 C CA . THR A 1 299 ? 18.010 2.620 -17.580 1.00 80.31 299 THR A CA 1
ATOM 2406 C C . THR A 1 299 ? 19.510 2.830 -17.415 1.00 80.31 299 THR A C 1
ATOM 2408 O O . THR A 1 299 ? 19.912 3.471 -16.455 1.00 80.31 299 THR A O 1
ATOM 2411 N N . CYS A 1 300 ? 20.334 2.381 -18.357 1.00 79.81 300 CYS A N 1
ATOM 2412 C CA . CYS A 1 300 ? 21.778 2.623 -18.313 1.00 79.81 300 CYS A CA 1
ATOM 2413 C C . CYS A 1 300 ? 22.108 4.110 -18.050 1.00 79.81 300 CYS A C 1
ATOM 2415 O O . CYS A 1 300 ? 21.537 5.005 -18.683 1.00 79.81 300 CYS A O 1
ATOM 2417 N N . ARG A 1 301 ? 23.045 4.382 -17.129 1.00 73.62 301 ARG A N 1
ATOM 2418 C CA . ARG A 1 301 ? 23.493 5.757 -16.811 1.00 73.62 301 ARG A CA 1
ATOM 2419 C C . ARG A 1 301 ? 24.251 6.427 -17.955 1.00 73.62 301 ARG A C 1
ATOM 2421 O O . ARG A 1 301 ? 24.320 7.654 -18.025 1.00 73.62 301 ARG A O 1
ATOM 2428 N N . CYS A 1 302 ? 24.867 5.636 -18.826 1.00 73.06 302 CYS A N 1
ATOM 2429 C CA . CYS A 1 302 ? 25.549 6.142 -20.005 1.00 73.06 302 CYS A CA 1
ATOM 2430 C C . CYS A 1 302 ? 24.522 6.478 -21.096 1.00 73.06 302 CYS A C 1
ATOM 2432 O O . CYS A 1 302 ? 23.528 5.778 -21.265 1.00 73.06 302 CYS A O 1
ATOM 2434 N N . TYR A 1 303 ? 24.775 7.526 -21.884 1.00 62.97 303 TYR A N 1
ATOM 2435 C CA . TYR A 1 303 ? 23.937 7.881 -23.033 1.00 62.97 303 TYR A CA 1
ATOM 2436 C C . TYR A 1 303 ? 23.909 6.731 -24.054 1.00 62.97 303 TYR A C 1
ATOM 2438 O O . TYR A 1 303 ? 24.818 6.617 -24.874 1.00 62.97 303 TYR A O 1
ATOM 2446 N N . ALA A 1 304 ? 22.881 5.880 -23.965 1.00 64.06 304 ALA A N 1
ATOM 2447 C CA . ALA A 1 304 ? 22.479 4.783 -24.853 1.00 64.06 304 ALA A CA 1
ATOM 2448 C C . ALA A 1 304 ? 23.594 4.166 -25.725 1.00 64.06 304 ALA A C 1
ATOM 2450 O O . ALA A 1 304 ? 24.133 3.104 -25.419 1.00 64.06 304 ALA A O 1
ATOM 2451 N N . SER A 1 305 ? 23.948 4.818 -26.835 1.00 64.75 305 SER A N 1
ATOM 2452 C CA . SER A 1 305 ? 24.903 4.308 -27.821 1.00 64.75 305 SER A CA 1
ATOM 2453 C C . SER A 1 305 ? 26.353 4.232 -27.335 1.00 64.75 305 SER A C 1
ATOM 2455 O O . SER A 1 305 ? 27.130 3.488 -27.926 1.00 64.75 305 SER A O 1
ATOM 2457 N N . ALA A 1 306 ? 26.723 4.988 -26.300 1.00 73.94 306 ALA A N 1
ATOM 2458 C CA . ALA A 1 306 ? 28.090 5.056 -25.782 1.00 73.94 306 ALA A CA 1
ATOM 2459 C C . ALA A 1 306 ? 28.395 4.007 -24.700 1.00 73.94 306 ALA A C 1
ATOM 2461 O O . ALA A 1 306 ? 29.552 3.868 -24.299 1.00 73.94 306 ALA A O 1
ATOM 2462 N N . CYS A 1 307 ? 27.384 3.274 -24.223 1.00 80.75 307 CYS A N 1
ATOM 2463 C CA . CYS A 1 307 ? 27.605 2.224 -23.242 1.00 80.75 307 CYS A CA 1
ATOM 2464 C C . CYS A 1 307 ? 28.289 1.011 -23.889 1.00 80.75 307 CYS A C 1
ATOM 2466 O O . CYS A 1 307 ? 27.745 0.394 -24.809 1.00 80.75 307 CYS A O 1
ATOM 2468 N N . LYS A 1 308 ? 29.481 0.667 -23.389 1.00 81.50 308 LYS A N 1
ATOM 2469 C CA . LYS A 1 308 ? 30.245 -0.509 -23.836 1.00 81.50 308 LYS A CA 1
ATOM 2470 C C . LYS A 1 308 ? 29.603 -1.822 -23.391 1.00 81.50 308 LYS A C 1
ATOM 2472 O O . LYS A 1 308 ? 29.710 -2.814 -24.103 1.00 81.50 308 LYS A O 1
ATOM 2477 N N . ASP A 1 309 ? 28.859 -1.772 -22.294 1.00 81.25 309 ASP A N 1
ATOM 2478 C CA . ASP A 1 309 ? 28.284 -2.929 -21.614 1.00 81.25 309 ASP A CA 1
ATOM 2479 C C . ASP A 1 309 ? 26.775 -3.057 -21.880 1.00 81.25 309 ASP A C 1
ATOM 2481 O O . ASP A 1 309 ? 26.077 -3.817 -21.229 1.00 81.25 309 ASP A O 1
ATOM 2485 N N . ARG A 1 310 ? 26.238 -2.361 -22.894 1.00 73.69 310 ARG A N 1
ATOM 2486 C CA . ARG A 1 310 ? 24.798 -2.364 -23.237 1.00 73.69 310 ARG A CA 1
ATOM 2487 C C . ARG A 1 310 ? 24.204 -3.737 -23.589 1.00 73.69 310 ARG A C 1
ATOM 2489 O O . ARG A 1 310 ? 23.000 -3.839 -23.798 1.00 73.69 310 ARG A O 1
ATOM 2496 N N . PHE A 1 311 ? 25.054 -4.742 -23.788 1.00 72.94 311 PHE A N 1
ATOM 2497 C CA . PHE A 1 311 ? 24.666 -6.122 -24.091 1.00 72.94 311 PHE A CA 1
ATOM 2498 C C . PHE A 1 311 ? 24.845 -7.065 -22.899 1.00 72.94 311 PHE A C 1
ATOM 2500 O O . PHE A 1 311 ? 24.455 -8.231 -22.993 1.00 72.94 311 PHE A O 1
ATOM 2507 N N . ASP A 1 312 ? 25.455 -6.578 -21.820 1.00 75.69 312 ASP A N 1
ATOM 2508 C CA . ASP A 1 312 ? 25.535 -7.293 -20.561 1.00 75.69 312 ASP A CA 1
ATOM 2509 C C . ASP A 1 312 ? 24.164 -7.214 -19.879 1.00 75.69 312 ASP A C 1
ATOM 2511 O O . ASP A 1 312 ? 23.573 -6.142 -19.727 1.00 75.69 312 ASP A O 1
ATOM 2515 N N . ALA A 1 313 ? 23.628 -8.386 -19.545 1.00 66.12 313 ALA A N 1
ATOM 2516 C CA . ALA A 1 313 ? 22.294 -8.528 -18.986 1.00 66.12 313 ALA A CA 1
ATOM 2517 C C . ALA A 1 313 ? 22.179 -7.926 -17.577 1.00 66.12 313 ALA A C 1
ATOM 2519 O O . ALA A 1 313 ? 21.059 -7.599 -17.172 1.00 66.12 313 ALA A O 1
ATOM 2520 N N . ASP A 1 314 ? 23.320 -7.764 -16.899 1.00 66.31 314 ASP A N 1
ATOM 2521 C CA . ASP A 1 314 ? 23.451 -7.267 -15.529 1.00 66.31 314 ASP A CA 1
ATOM 2522 C C . ASP A 1 314 ? 23.952 -5.810 -15.473 1.00 66.31 314 ASP A C 1
ATOM 2524 O O . ASP A 1 314 ? 24.236 -5.282 -14.396 1.00 66.31 314 ASP A O 1
ATOM 2528 N N . HIS A 1 315 ? 24.071 -5.133 -16.622 1.00 72.44 315 HIS A N 1
ATOM 2529 C CA . HIS A 1 315 ? 24.553 -3.756 -16.673 1.00 72.44 315 HIS A CA 1
ATOM 2530 C C . HIS A 1 315 ? 23.488 -2.744 -16.213 1.00 72.44 315 HIS A C 1
ATOM 2532 O O . HIS A 1 315 ? 22.485 -2.526 -16.898 1.00 72.44 315 HIS A O 1
ATOM 2538 N N . GLU A 1 316 ? 23.743 -2.090 -15.072 1.00 60.12 316 GLU A N 1
ATOM 2539 C CA . GLU A 1 316 ? 22.935 -1.003 -14.480 1.00 60.12 316 GLU A CA 1
ATOM 2540 C C . GLU A 1 316 ? 23.592 0.391 -14.622 1.00 60.12 316 GLU A C 1
ATOM 2542 O O . GLU A 1 316 ? 24.789 0.551 -14.288 1.00 60.12 316 GLU A O 1
#

Secondary structure (DSSP, 8-state):
--TTTTHHHHHHHHTT---PPP----S---B--EEEEEEEETTEEEEEEE-SSSPEEPTTGGG-TTTT-HHHHHHEEBPEEPTTGGG-TTTT-TTHHHHEE--EEPTTGGG-----HHHHHHEE-PEEPTTGGG-----HHHHHHEEPPPBPTTGGG-HHHHTT-HHHHHH-B------TTGGG-TTTT-HHHHHHS--SSPPBPTTTTTT-HHHHHHHHS-TTT---HHHHHHHHHHHHSBEE-TTGGG-----HHHHHHEE---PEEPTTGGG-TTTT-HHHHHHEEBTTB-SSPPPPSS-GGG-TTTT-TT--

Sequence (316 aa):
MNPHGNYQPFHDVLNGYDARPPYMQNIGMSLGPYFLVERLNQNRAKISPVIMGGAVPCEFAAHCREISDSEHSSAYSHPSLCPDGGECAGSNDDVHCKFFVHRKMCPKGGECTVNDEHHIIKFDHPEHCHAGGRCNDMEKSHLQQFRHVPLCPDGMDCRAYLNHDKHHRDQYRHCEKRCIFEGNCVRFHDKNHVTKEPHPFVPPCPFTPFSCKFHIKYTQINPKIDRSAEYTQAETHCLHYSHVCGWGRLCTDTSEKHSRTAIHIARQMCPDDDRCRRLNNEEHLAAFTHTNVRDIRLTCRCYASACKDRFDADHE

Radius of gyration: 30.03 Å; Cα contacts (8 Å, |Δi|>4): 442; chains: 1; bounding box: 60×44×92 Å

Solvent-accessible surface area (backbone atoms only — not comparable to full-atom values): 18594 Å² total; per-residue (Å²): 130,81,90,69,64,84,53,62,71,55,50,66,75,49,70,84,66,84,89,68,81,83,93,70,93,78,80,98,70,58,65,32,55,56,71,47,74,45,76,73,50,102,90,42,68,49,77,41,85,37,68,70,63,97,44,52,72,40,94,51,37,36,69,44,84,51,64,85,36,72,68,51,34,67,56,26,24,29,38,38,70,36,94,55,31,56,72,34,88,54,76,82,36,76,68,53,41,60,53,22,23,66,49,26,69,35,95,54,40,11,72,47,65,76,81,50,69,72,55,54,74,58,25,44,67,42,55,69,40,90,62,43,20,67,57,74,79,77,47,70,74,52,27,66,58,22,19,46,52,40,72,39,92,58,35,75,75,24,64,55,63,75,68,62,38,63,71,57,37,68,56,23,15,48,51,63,62,55,41,94,49,39,44,40,45,87,55,63,82,40,63,69,53,55,73,61,22,52,52,64,36,42,60,60,38,93,36,48,81,84,67,36,66,41,56,54,48,49,76,69,52,54,74,93,79,50,82,46,74,66,50,54,52,16,48,52,48,45,74,62,23,12,36,57,40,34,44,21,73,73,56,80,77,81,46,71,68,46,48,32,25,30,31,29,54,70,53,48,71,41,93,52,40,96,72,46,87,50,72,85,34,66,72,50,33,70,52,26,35,40,94,91,50,55,38,47,73,65,77,56,84,48,72,72,87,72,40,89,52,75,82,47,84,84,59,98